Protein AF-A0A3B0ZRX0-F1 (afdb_monomer)

Secondary structure (DSSP, 8-state):
-HHHHHHHHHHHHHHHHHHHHHHHTT-HHHHHHHHHHHHHHHHHHHHHHHHHHHHHHHHHHHHHHT-HHHHHIIIIIHHHHHHHHHHHHHHHHHHHHHHHHHHHHHHHHHHHHHHHHHHHHHHHHHHHTT---HHHHHHHHHHHHHHHHHHHHHHHHHHHHHHHHHHTTTHHHHHHHHHHHHHHHHHHHHHHHHHHHHHHHT---S------------S--SS----PPPPTTS--SS-----HHHHHHHHHHTT-

Sequence (256 aa):
MEAANKIENDTLLENARALVAELESGNGDQAEKIIEQLGRMREQSLFQELGKMTRQLHESINSFVLDDRMQSLAESDIPDAKTRLNHVIEMTESSANRTLTAVESALPVSEDLKVRANTLHEKWDRFRNKEMDVNEFRTMSKEIDEFLTITTQSTESIHSGLSDIMMAQDFQDLTGQILRRVITLVQEVEDNLVGLVRLSGGIDDEPKAEVKPVEKARENQDMMQGVGPAVPGVEASGESVSGQDEVDDLLSSLGF

Mean predicted aligned error: 16.28 Å

pLDDT: mean 78.91, std 19.52, range [32.06, 97.5]

Structure (mmCIF, N/CA/C/O backbone):
data_AF-A0A3B0ZRX0-F1
#
_entry.id   AF-A0A3B0ZRX0-F1
#
loop_
_atom_site.group_PDB
_atom_site.id
_atom_site.type_symbol
_atom_site.label_atom_id
_atom_site.label_alt_id
_atom_site.label_comp_id
_atom_site.label_asym_id
_atom_site.label_entity_id
_atom_site.label_seq_id
_atom_site.pdbx_PDB_ins_code
_atom_site.Cartn_x
_atom_site.Cartn_y
_atom_site.Cartn_z
_atom_site.occupancy
_atom_site.B_iso_or_equiv
_atom_site.auth_seq_id
_atom_site.auth_comp_id
_atom_site.auth_asym_id
_atom_site.auth_atom_id
_atom_site.pdbx_PDB_model_num
ATOM 1 N N . MET A 1 1 ? 23.848 -5.365 -53.376 1.00 46.00 1 MET A N 1
ATOM 2 C CA . MET A 1 1 ? 24.719 -5.856 -52.285 1.00 46.00 1 MET A CA 1
ATOM 3 C C . MET A 1 1 ? 25.355 -7.201 -52.646 1.00 46.00 1 MET A C 1
ATOM 5 O O . MET A 1 1 ? 26.567 -7.306 -52.538 1.00 46.00 1 MET A O 1
ATOM 9 N N . GLU A 1 2 ? 24.602 -8.164 -53.201 1.00 41.69 2 GLU A N 1
ATOM 10 C CA . GLU A 1 2 ? 25.137 -9.450 -53.710 1.00 41.69 2 GLU A CA 1
ATOM 11 C C . GLU A 1 2 ? 26.269 -9.323 -54.742 1.00 41.69 2 GLU A C 1
ATOM 13 O O . GLU A 1 2 ? 27.254 -10.046 -54.658 1.00 41.69 2 GLU A O 1
ATOM 18 N N . ALA A 1 3 ? 26.176 -8.384 -55.691 1.00 42.91 3 ALA A N 1
ATOM 19 C CA . ALA A 1 3 ? 27.212 -8.213 -56.713 1.00 42.91 3 ALA A CA 1
ATOM 20 C C . ALA A 1 3 ? 28.567 -7.749 -56.138 1.00 42.91 3 ALA A C 1
ATOM 22 O O . ALA A 1 3 ? 29.605 -8.180 -56.621 1.00 42.91 3 ALA A O 1
ATOM 23 N N . ALA A 1 4 ? 28.566 -6.918 -55.089 1.00 53.78 4 ALA A N 1
ATOM 24 C CA . ALA A 1 4 ? 29.791 -6.435 -54.443 1.00 53.78 4 ALA A CA 1
ATOM 25 C C . ALA A 1 4 ? 30.450 -7.532 -53.592 1.00 53.78 4 ALA A C 1
ATOM 27 O O . ALA A 1 4 ? 31.654 -7.742 -53.682 1.00 53.78 4 ALA A O 1
ATOM 28 N N . ASN A 1 5 ? 29.634 -8.296 -52.859 1.00 58.59 5 ASN A N 1
ATOM 29 C CA . ASN A 1 5 ? 30.091 -9.407 -52.023 1.00 58.59 5 ASN A CA 1
ATOM 30 C C . ASN A 1 5 ? 30.652 -10.572 -52.867 1.00 58.59 5 ASN A C 1
ATOM 32 O O . ASN A 1 5 ? 31.547 -11.302 -52.451 1.00 58.59 5 ASN A O 1
ATOM 36 N N . LYS A 1 6 ? 30.143 -10.742 -54.094 1.00 60.00 6 LYS A N 1
ATOM 37 C CA . LYS A 1 6 ? 30.646 -11.728 -55.059 1.00 60.00 6 LYS A CA 1
ATOM 38 C C . LYS A 1 6 ? 32.009 -11.334 -55.643 1.00 60.00 6 LYS A C 1
ATOM 40 O O . LYS A 1 6 ? 32.896 -12.172 -55.712 1.00 60.00 6 LYS A O 1
ATOM 45 N N . ILE A 1 7 ? 32.191 -10.056 -55.983 1.00 61.94 7 ILE A N 1
ATOM 46 C CA . ILE A 1 7 ? 33.465 -9.518 -56.494 1.00 61.94 7 ILE A CA 1
ATOM 47 C C . ILE A 1 7 ? 34.575 -9.614 -55.435 1.00 61.94 7 ILE A C 1
ATOM 49 O O . ILE A 1 7 ? 35.708 -9.956 -55.767 1.00 61.94 7 ILE A O 1
ATOM 53 N N . GLU A 1 8 ? 34.246 -9.360 -54.166 1.00 70.50 8 GLU A N 1
ATOM 54 C CA . GLU A 1 8 ? 35.179 -9.444 -53.033 1.00 70.50 8 GLU A CA 1
ATOM 55 C C . GLU A 1 8 ? 35.628 -10.889 -52.747 1.00 70.50 8 GLU A C 1
ATOM 57 O O . GLU A 1 8 ? 36.810 -11.145 -52.525 1.00 70.50 8 GLU A O 1
ATOM 62 N N . ASN A 1 9 ? 34.713 -11.860 -52.856 1.00 75.19 9 ASN A N 1
ATOM 63 C CA . ASN A 1 9 ? 35.044 -13.283 -52.725 1.00 75.19 9 ASN A CA 1
ATOM 64 C C . ASN A 1 9 ? 35.898 -13.812 -53.890 1.00 75.19 9 ASN A C 1
ATOM 66 O O . ASN A 1 9 ? 36.807 -14.614 -53.665 1.00 75.19 9 ASN A O 1
ATOM 70 N N . ASP A 1 10 ? 35.653 -13.349 -55.119 1.00 79.75 10 ASP A N 1
ATOM 71 C CA . ASP A 1 10 ? 36.453 -13.737 -56.287 1.00 79.75 10 ASP A CA 1
ATOM 72 C C . ASP A 1 10 ? 37.894 -13.194 -56.191 1.00 79.75 10 ASP A C 1
ATOM 74 O O . ASP A 1 10 ? 38.848 -13.919 -56.483 1.00 79.75 10 ASP A O 1
ATOM 78 N N . THR A 1 11 ? 38.078 -11.967 -55.685 1.00 80.75 11 THR A N 1
ATOM 79 C CA . THR A 1 11 ? 39.418 -11.392 -55.436 1.00 80.75 11 THR A CA 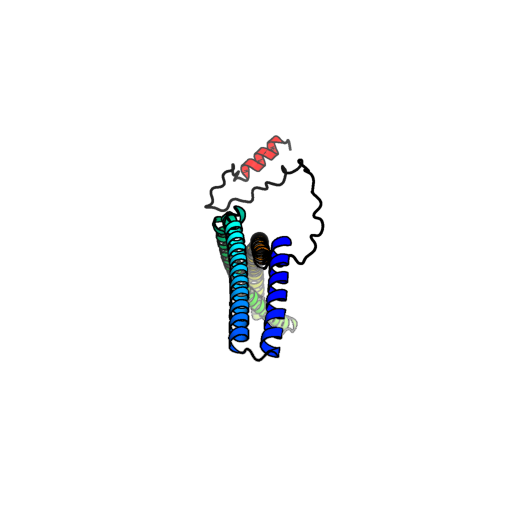1
ATOM 80 C C . THR A 1 11 ? 40.137 -12.058 -54.262 1.00 80.75 11 THR A C 1
ATOM 82 O O . THR A 1 11 ? 41.351 -12.260 -54.318 1.00 80.75 11 THR A O 1
ATOM 85 N N . LEU A 1 12 ? 39.413 -12.454 -53.210 1.00 81.94 12 LEU A N 1
ATOM 86 C CA . LEU A 1 12 ? 39.980 -13.219 -52.095 1.00 81.94 12 LEU A CA 1
ATOM 87 C C . LEU A 1 12 ? 40.513 -14.584 -52.566 1.00 81.94 12 LEU A C 1
ATOM 89 O O . LEU A 1 12 ? 41.604 -15.002 -52.174 1.00 81.94 12 LEU A O 1
ATOM 93 N N . LEU A 1 13 ? 39.759 -15.263 -53.437 1.00 83.81 13 LEU A N 1
ATOM 94 C CA . LEU A 1 13 ? 40.128 -16.555 -54.014 1.00 83.81 13 LEU A CA 1
ATOM 95 C C . LEU A 1 13 ? 41.355 -16.446 -54.930 1.00 83.81 13 LEU A C 1
ATOM 97 O O . LEU A 1 13 ? 42.221 -17.323 -54.910 1.00 83.81 13 LEU A O 1
ATOM 101 N N . GLU A 1 14 ? 41.436 -15.382 -55.726 1.00 86.38 14 GLU A N 1
ATOM 102 C CA . GLU A 1 14 ? 42.578 -15.108 -56.600 1.00 86.38 14 GLU A CA 1
ATOM 103 C C . GLU A 1 14 ? 43.859 -14.856 -55.788 1.00 86.38 14 GLU A C 1
ATOM 105 O O . GLU A 1 14 ? 44.877 -15.511 -56.024 1.00 86.38 14 GLU A O 1
ATOM 110 N N . ASN A 1 15 ? 43.782 -14.016 -54.752 1.00 84.12 15 ASN A N 1
ATOM 111 C CA . ASN A 1 15 ? 44.905 -13.739 -53.854 1.00 84.12 15 ASN A CA 1
ATOM 112 C C . ASN A 1 15 ? 45.336 -14.976 -53.045 1.00 84.12 15 ASN A C 1
ATOM 114 O O . ASN A 1 15 ? 46.530 -15.204 -52.856 1.00 84.12 15 ASN A O 1
ATOM 118 N N . ALA A 1 16 ? 44.395 -15.824 -52.616 1.00 86.00 16 ALA A N 1
ATOM 119 C CA . ALA A 1 16 ? 44.710 -17.082 -51.935 1.00 86.00 16 ALA A CA 1
ATOM 120 C C . ALA A 1 16 ? 45.444 -18.076 -52.853 1.00 86.00 16 ALA A C 1
ATOM 122 O O . ALA A 1 16 ? 46.390 -18.735 -52.422 1.00 86.00 16 ALA A O 1
ATOM 123 N N . ARG A 1 17 ? 45.050 -18.168 -54.131 1.00 88.88 17 ARG A N 1
ATOM 124 C CA . ARG A 1 17 ? 45.740 -19.007 -55.128 1.00 88.88 17 ARG A CA 1
ATOM 125 C C . ARG A 1 17 ? 47.140 -18.483 -55.447 1.00 88.88 17 ARG A C 1
ATOM 127 O O . ARG A 1 17 ? 48.068 -19.281 -55.543 1.00 88.88 17 ARG A O 1
ATOM 134 N N . ALA A 1 18 ? 47.298 -17.165 -55.567 1.00 86.12 18 ALA A N 1
ATOM 135 C CA . ALA A 1 18 ? 48.596 -16.529 -55.780 1.00 86.12 18 ALA A CA 1
ATOM 136 C C . ALA A 1 18 ? 49.547 -16.748 -54.590 1.00 86.12 18 ALA A C 1
ATOM 138 O O . ALA A 1 18 ? 50.712 -17.081 -54.792 1.00 86.12 18 ALA A O 1
ATOM 139 N N . LEU A 1 19 ? 49.044 -16.654 -53.353 1.00 88.94 19 LEU A N 1
ATOM 140 C CA . LEU A 1 19 ? 49.829 -16.925 -52.145 1.00 88.94 19 LEU A CA 1
ATOM 141 C C . LEU A 1 19 ? 50.390 -18.354 -52.129 1.00 88.94 19 LEU A C 1
ATOM 143 O O . LEU A 1 19 ? 51.566 -18.550 -51.829 1.00 88.94 19 LEU A O 1
ATOM 147 N N . VAL A 1 20 ? 49.561 -19.348 -52.467 1.00 88.75 20 VAL A N 1
ATOM 148 C CA . VAL A 1 20 ? 49.986 -20.756 -52.534 1.00 88.75 20 VAL A CA 1
ATOM 149 C C . VAL A 1 20 ? 51.080 -20.947 -53.588 1.00 88.75 20 VAL A C 1
ATOM 151 O O . VAL A 1 20 ? 52.100 -21.561 -53.290 1.00 88.75 20 VAL A O 1
ATOM 154 N N . ALA A 1 21 ? 50.921 -20.361 -54.778 1.00 88.88 21 ALA A N 1
ATOM 155 C CA . ALA A 1 21 ? 51.902 -20.478 -55.859 1.00 88.88 21 ALA A CA 1
ATOM 156 C C . ALA A 1 21 ? 53.269 -19.844 -55.518 1.00 88.88 21 ALA A C 1
ATOM 158 O O . ALA A 1 21 ? 54.316 -20.412 -55.842 1.00 88.88 21 ALA A O 1
ATOM 159 N N . GLU A 1 22 ? 53.283 -18.691 -54.840 1.00 88.19 22 GLU A N 1
ATOM 160 C CA . GLU A 1 22 ? 54.527 -18.025 -54.418 1.00 88.19 22 GLU A CA 1
ATOM 161 C C . GLU A 1 22 ? 55.235 -18.775 -53.277 1.00 88.19 22 GLU A C 1
ATOM 163 O O . GLU A 1 22 ? 56.466 -18.866 -53.265 1.00 88.19 22 GLU A O 1
ATOM 168 N N . LEU A 1 23 ? 54.474 -19.385 -52.358 1.00 84.50 23 LEU A N 1
ATOM 169 C CA . LEU A 1 23 ? 55.016 -20.253 -51.306 1.00 84.50 23 LEU A CA 1
ATOM 170 C C . LEU A 1 23 ? 55.609 -21.551 -51.877 1.00 84.50 23 LEU A C 1
ATOM 172 O O . LEU A 1 23 ? 56.695 -21.955 -51.462 1.00 84.50 23 LEU A O 1
ATOM 176 N N . GLU A 1 24 ? 54.944 -22.177 -52.852 1.00 88.75 24 GLU A N 1
ATOM 177 C CA . GLU A 1 24 ? 55.449 -23.367 -53.559 1.00 88.75 24 GLU A CA 1
ATOM 178 C C . GLU A 1 24 ? 56.723 -23.072 -54.368 1.00 88.75 24 GLU A C 1
ATOM 180 O O . GLU A 1 24 ? 57.588 -23.938 -54.507 1.00 88.75 24 GLU A O 1
ATOM 185 N N . SER A 1 25 ? 56.868 -21.838 -54.856 1.00 87.81 25 SER A N 1
ATOM 186 C CA . SER A 1 25 ? 58.033 -21.379 -55.626 1.00 87.81 25 SER A CA 1
ATOM 187 C C . SER A 1 25 ? 59.204 -20.897 -54.752 1.00 87.81 25 SER A C 1
ATOM 189 O O . SER A 1 25 ? 60.265 -20.569 -55.282 1.00 87.81 25 SER A O 1
ATOM 191 N N . GLY A 1 26 ? 59.041 -20.859 -53.421 1.00 84.94 26 GLY A N 1
ATOM 192 C CA . GLY A 1 26 ? 60.071 -20.424 -52.468 1.00 84.94 26 GLY A CA 1
ATOM 193 C C . GLY A 1 26 ? 60.259 -18.903 -52.358 1.00 84.94 26 GLY A C 1
ATOM 194 O O . GLY A 1 26 ? 61.222 -18.452 -51.737 1.00 84.94 26 GLY A O 1
ATOM 195 N N . ASN A 1 27 ? 59.350 -18.102 -52.924 1.00 87.06 27 ASN A N 1
ATOM 196 C CA . ASN A 1 27 ? 59.417 -16.638 -52.933 1.00 87.06 27 ASN A CA 1
ATOM 197 C C . ASN A 1 27 ? 58.774 -16.037 -51.669 1.00 87.06 27 ASN A C 1
ATOM 199 O O . ASN A 1 27 ? 57.691 -15.447 -51.717 1.00 87.06 27 ASN A O 1
ATOM 203 N N . GLY A 1 28 ? 59.461 -16.157 -50.529 1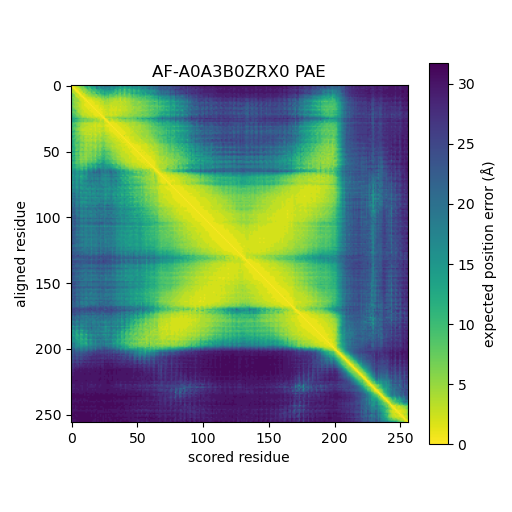.00 81.19 28 GLY A N 1
ATOM 204 C CA . GLY A 1 28 ? 58.979 -15.648 -49.234 1.00 81.19 28 GLY A CA 1
ATOM 205 C C . GLY A 1 28 ? 58.587 -14.163 -49.251 1.00 81.19 28 GLY A C 1
ATOM 206 O O . GLY A 1 28 ? 57.526 -13.806 -48.751 1.00 81.19 28 GLY A O 1
ATOM 207 N N . ASP A 1 29 ? 59.371 -13.317 -49.926 1.00 84.50 29 ASP A N 1
ATOM 208 C CA . ASP A 1 29 ? 59.123 -11.868 -49.994 1.00 84.50 29 ASP A CA 1
ATOM 209 C C . ASP A 1 29 ? 57.823 -11.497 -50.734 1.00 84.50 29 ASP A C 1
ATOM 211 O O . ASP A 1 29 ? 57.205 -10.473 -50.436 1.00 84.50 29 ASP A O 1
ATOM 215 N N . GLN A 1 30 ? 57.407 -12.289 -51.731 1.00 83.06 30 GLN A N 1
ATOM 216 C CA . GLN A 1 30 ? 56.141 -12.063 -52.441 1.00 83.06 30 GLN A CA 1
ATOM 217 C C . GLN A 1 30 ? 54.958 -12.650 -51.677 1.00 83.06 30 GLN A C 1
ATOM 219 O O . GLN A 1 30 ? 53.906 -12.016 -51.605 1.00 83.06 30 GLN A O 1
ATOM 224 N N . ALA A 1 31 ? 55.142 -13.808 -51.040 1.00 84.81 31 ALA A N 1
ATOM 225 C CA . ALA A 1 31 ? 54.138 -14.380 -50.152 1.00 84.81 31 ALA A CA 1
ATOM 226 C C . ALA A 1 31 ? 53.792 -13.421 -48.995 1.00 84.81 31 ALA A C 1
ATOM 228 O O . ALA A 1 31 ? 52.616 -13.206 -48.706 1.00 84.81 31 ALA A O 1
ATOM 229 N N . GLU A 1 32 ? 54.792 -12.770 -48.392 1.00 86.94 32 GLU A N 1
ATOM 230 C CA . GLU A 1 32 ? 54.599 -11.783 -47.321 1.00 86.94 32 GLU A CA 1
ATOM 231 C C . GLU A 1 32 ? 53.774 -10.570 -47.788 1.00 86.94 32 GLU A C 1
ATOM 233 O O . GLU A 1 32 ? 52.852 -10.135 -47.097 1.00 86.94 32 GLU A O 1
ATOM 238 N N . LYS A 1 33 ? 54.011 -10.081 -49.014 1.00 87.12 33 LYS A N 1
ATOM 239 C CA . LYS A 1 33 ? 53.215 -8.992 -49.613 1.00 87.12 33 LYS A CA 1
ATOM 240 C C . LYS A 1 33 ? 51.757 -9.381 -49.841 1.00 87.12 33 LYS A C 1
ATOM 242 O O . LYS A 1 33 ? 50.870 -8.558 -49.619 1.00 87.12 33 LYS A O 1
ATOM 247 N N . ILE A 1 34 ? 51.496 -10.613 -50.279 1.00 87.06 34 ILE A N 1
ATOM 248 C CA . ILE A 1 34 ? 50.126 -11.104 -50.492 1.00 87.06 34 ILE A CA 1
ATOM 249 C C . ILE A 1 34 ? 49.406 -11.280 -49.145 1.00 87.06 34 ILE A C 1
ATOM 251 O O . ILE A 1 34 ? 48.233 -10.926 -49.026 1.00 87.06 34 ILE A O 1
ATOM 255 N N . ILE A 1 35 ? 50.104 -11.749 -48.102 1.00 85.94 35 ILE A N 1
ATOM 256 C CA . ILE A 1 35 ? 49.565 -11.820 -46.732 1.00 85.94 35 ILE A CA 1
ATOM 257 C C . ILE A 1 35 ? 49.206 -10.422 -46.217 1.00 85.94 35 ILE A C 1
ATOM 259 O O . ILE A 1 35 ? 48.119 -10.237 -45.669 1.00 85.94 35 ILE A O 1
ATOM 263 N N . GLU A 1 36 ? 50.071 -9.429 -46.426 1.00 86.88 36 GLU A N 1
ATOM 264 C CA . GLU A 1 36 ? 49.799 -8.046 -46.029 1.00 86.88 36 GLU A CA 1
ATOM 265 C C . GLU A 1 36 ? 48.581 -7.468 -46.775 1.00 86.88 36 GLU A C 1
ATOM 267 O O . GLU A 1 36 ? 47.739 -6.799 -46.173 1.00 86.88 36 GLU A O 1
ATOM 272 N N . GLN A 1 37 ? 48.428 -7.771 -48.068 1.00 85.38 37 GLN A N 1
ATOM 273 C CA . GLN A 1 37 ? 47.252 -7.380 -48.853 1.00 85.38 37 GLN A CA 1
ATOM 274 C C . GLN A 1 37 ? 45.961 -8.034 -48.342 1.00 85.38 37 GLN A C 1
ATOM 276 O O . GLN A 1 37 ? 44.964 -7.337 -48.153 1.00 85.38 37 GLN A O 1
ATOM 281 N N . LEU A 1 38 ? 45.981 -9.339 -48.054 1.00 84.88 38 LEU A N 1
ATOM 282 C CA . LEU A 1 38 ? 44.847 -10.055 -47.459 1.00 84.88 38 LEU A CA 1
ATOM 283 C C . LEU A 1 38 ? 44.497 -9.511 -46.064 1.00 84.88 38 LEU A C 1
ATOM 285 O O . LEU A 1 38 ? 43.318 -9.358 -45.740 1.00 84.88 38 LEU A O 1
ATOM 289 N N . GLY A 1 39 ? 45.509 -9.173 -45.260 1.00 85.50 39 GLY A N 1
ATOM 290 C CA . GLY A 1 39 ? 45.345 -8.525 -43.959 1.00 85.50 39 GLY A CA 1
ATOM 291 C C . GLY A 1 39 ? 44.628 -7.180 -44.075 1.00 85.50 39 GLY A C 1
ATOM 292 O O . GLY A 1 39 ? 43.613 -6.968 -43.415 1.00 85.50 39 GLY A O 1
ATOM 293 N N . ARG A 1 40 ? 45.078 -6.316 -44.993 1.00 86.19 40 ARG A N 1
ATOM 294 C CA . ARG A 1 40 ? 44.452 -5.009 -45.260 1.00 86.19 40 ARG A CA 1
ATOM 295 C C . ARG A 1 40 ? 43.015 -5.133 -45.770 1.00 86.19 40 ARG A C 1
ATOM 297 O O . ARG A 1 40 ? 42.156 -4.375 -45.327 1.00 86.19 40 ARG A O 1
ATOM 304 N N . MET A 1 41 ? 42.731 -6.088 -46.662 1.00 83.00 41 MET A N 1
ATOM 305 C CA . MET A 1 41 ? 41.364 -6.352 -47.139 1.00 83.00 41 MET A CA 1
ATOM 306 C C . MET A 1 41 ? 40.444 -6.771 -45.985 1.00 83.00 41 MET A C 1
ATOM 308 O O . MET A 1 41 ? 39.344 -6.240 -45.838 1.00 83.00 41 MET A O 1
ATOM 312 N N . ARG A 1 42 ? 40.915 -7.675 -45.117 1.00 81.50 42 ARG A N 1
ATOM 313 C CA . ARG A 1 42 ? 40.160 -8.127 -43.943 1.00 81.50 42 ARG A CA 1
ATOM 314 C C . ARG A 1 42 ? 39.919 -7.000 -42.941 1.00 81.50 42 ARG A C 1
ATOM 316 O O . ARG A 1 42 ? 38.804 -6.866 -42.445 1.00 81.50 42 ARG A O 1
ATOM 323 N N . GLU A 1 43 ? 40.933 -6.192 -42.643 1.00 86.31 43 GLU A N 1
ATOM 324 C CA . GLU A 1 43 ? 40.788 -5.019 -41.776 1.00 86.31 43 GLU A CA 1
ATOM 325 C C . GLU A 1 43 ? 39.770 -4.033 -42.352 1.00 86.31 43 GLU A C 1
ATOM 327 O O . GLU A 1 43 ? 38.874 -3.590 -41.637 1.00 86.31 43 GLU A O 1
ATOM 332 N N . GLN A 1 44 ? 39.838 -3.744 -43.653 1.00 85.50 44 GLN A N 1
ATOM 333 C CA . GLN A 1 44 ? 38.893 -2.852 -44.320 1.00 85.50 44 GLN A CA 1
ATOM 334 C C . GLN A 1 44 ? 37.454 -3.386 -44.262 1.00 85.50 44 GLN A C 1
ATOM 336 O O . GLN A 1 44 ? 36.540 -2.610 -43.976 1.00 85.50 44 GLN A O 1
ATOM 341 N N . SER A 1 45 ? 37.247 -4.690 -44.470 1.00 81.38 45 SER A N 1
ATOM 342 C CA . SER A 1 45 ? 35.937 -5.335 -44.306 1.00 81.38 45 SER A CA 1
ATOM 343 C C . SER A 1 45 ? 35.427 -5.213 -42.867 1.00 81.38 45 SER A C 1
ATOM 345 O O . SER A 1 45 ? 34.292 -4.791 -42.657 1.00 81.38 45 SER A O 1
ATOM 347 N N . LEU A 1 46 ? 36.265 -5.507 -41.865 1.00 81.62 46 LEU A N 1
ATOM 348 C CA . LEU A 1 46 ? 35.896 -5.395 -40.448 1.00 81.62 46 LEU A CA 1
ATOM 349 C C . LEU A 1 46 ? 35.542 -3.955 -40.057 1.00 81.62 46 LEU A C 1
ATOM 351 O O . LEU A 1 46 ? 34.548 -3.734 -39.370 1.00 81.62 46 LEU A O 1
ATOM 355 N N . PHE A 1 47 ? 36.310 -2.965 -40.519 1.00 86.31 47 PHE A N 1
ATOM 356 C CA . PHE A 1 47 ? 36.007 -1.551 -40.287 1.00 86.31 47 PHE A CA 1
ATOM 357 C C . PHE A 1 47 ? 34.701 -1.117 -40.962 1.00 86.31 47 PHE A C 1
ATOM 359 O O . PHE A 1 47 ? 33.939 -0.348 -40.375 1.00 86.31 47 PHE A O 1
ATOM 366 N N . GLN A 1 48 ? 34.408 -1.610 -42.169 1.00 85.69 48 GLN A N 1
ATOM 367 C CA . GLN A 1 48 ? 33.133 -1.339 -42.838 1.00 85.69 48 GLN A CA 1
ATOM 368 C C . GLN A 1 48 ? 31.953 -1.970 -42.098 1.00 85.69 48 GLN A C 1
ATOM 370 O O . GLN A 1 48 ? 30.909 -1.337 -41.965 1.00 85.69 48 GLN A O 1
ATOM 375 N N . GLU A 1 49 ? 32.106 -3.199 -41.617 1.00 80.94 49 GLU A N 1
ATOM 376 C CA . GLU A 1 49 ? 31.071 -3.924 -40.880 1.00 80.94 49 GLU A CA 1
ATOM 377 C C . GLU A 1 49 ? 30.810 -3.290 -39.509 1.00 80.94 49 GLU A C 1
ATOM 379 O O . GLU A 1 49 ? 29.660 -3.029 -39.157 1.00 80.94 49 GLU A O 1
ATOM 384 N N . LEU A 1 50 ? 31.870 -2.898 -38.796 1.00 85.06 50 LEU A N 1
ATOM 385 C CA . LEU A 1 50 ? 31.777 -2.117 -37.563 1.00 85.06 50 LEU A CA 1
ATOM 386 C C . LEU A 1 50 ? 31.107 -0.757 -37.808 1.00 85.06 50 LEU A C 1
ATOM 388 O O . LEU A 1 50 ? 30.257 -0.327 -37.027 1.00 85.06 50 LEU A O 1
ATOM 392 N N . GLY A 1 51 ? 31.454 -0.087 -38.911 1.00 87.00 51 GLY A N 1
ATOM 393 C CA . GLY A 1 51 ? 30.830 1.167 -39.329 1.00 87.00 51 GLY A CA 1
ATOM 394 C C . GLY A 1 51 ? 29.337 1.015 -39.630 1.00 87.00 51 GLY A C 1
ATOM 395 O O . GLY A 1 51 ? 28.544 1.859 -39.214 1.00 87.00 51 GLY A O 1
ATOM 396 N N . LYS A 1 52 ? 28.937 -0.078 -40.293 1.00 84.75 52 LYS A N 1
ATOM 397 C CA . LYS A 1 52 ? 27.526 -0.419 -40.532 1.00 84.75 52 LYS A CA 1
ATOM 398 C C . LYS A 1 52 ? 26.782 -0.668 -39.222 1.00 84.75 52 LYS A C 1
ATOM 400 O O . LYS A 1 52 ? 25.758 -0.027 -39.021 1.00 84.75 52 LYS A O 1
ATOM 405 N N . MET A 1 53 ? 27.310 -1.497 -38.318 1.00 80.06 53 MET A N 1
ATOM 406 C CA . MET A 1 53 ? 26.673 -1.761 -37.017 1.00 80.06 53 MET A CA 1
ATOM 407 C C . MET A 1 53 ? 26.537 -0.490 -36.178 1.00 80.06 53 MET A C 1
ATOM 409 O O . MET A 1 53 ? 25.479 -0.221 -35.619 1.00 80.06 53 MET A O 1
ATOM 413 N N . THR A 1 54 ? 27.585 0.337 -36.130 1.00 85.06 54 THR A N 1
ATOM 414 C CA . THR A 1 54 ? 27.568 1.603 -35.379 1.00 85.06 54 THR A CA 1
ATOM 415 C C . THR A 1 54 ? 26.523 2.557 -35.951 1.00 85.06 54 THR A C 1
ATOM 417 O O . THR A 1 54 ? 25.816 3.231 -35.204 1.00 85.06 54 THR A O 1
ATOM 420 N N . ARG A 1 55 ? 26.386 2.596 -37.280 1.00 84.56 55 ARG A N 1
ATOM 421 C CA . ARG A 1 55 ? 25.370 3.403 -37.951 1.00 84.56 55 ARG A CA 1
ATOM 422 C C . ARG A 1 55 ? 23.960 2.860 -37.731 1.00 84.56 55 ARG A C 1
ATOM 424 O O . ARG A 1 55 ? 23.078 3.656 -37.449 1.00 84.56 55 ARG A O 1
ATOM 431 N N . GLN A 1 56 ? 23.758 1.546 -37.794 1.00 81.44 56 GLN A N 1
ATOM 432 C CA . GLN A 1 56 ? 22.473 0.905 -37.496 1.00 81.44 56 GLN A CA 1
ATOM 433 C C . GLN A 1 56 ? 22.041 1.151 -36.046 1.00 81.44 56 GLN A C 1
ATOM 435 O O . GLN A 1 56 ? 20.895 1.521 -35.807 1.00 81.44 56 GLN A O 1
ATOM 440 N N . LEU A 1 57 ? 22.963 1.034 -35.086 1.00 79.56 57 LEU A N 1
ATOM 441 C CA . LEU A 1 57 ? 22.737 1.402 -33.687 1.00 79.56 57 LEU A CA 1
ATOM 442 C C . LEU A 1 57 ? 22.362 2.885 -33.565 1.00 79.56 57 LEU A C 1
ATOM 444 O O . LEU A 1 57 ? 21.385 3.222 -32.906 1.00 79.56 57 LEU A O 1
ATOM 448 N N . HIS A 1 58 ? 23.115 3.774 -34.215 1.00 82.88 58 HIS A N 1
ATOM 449 C CA . HIS A 1 58 ? 22.853 5.211 -34.170 1.00 82.88 58 HIS A CA 1
ATOM 450 C C . HIS A 1 58 ? 21.499 5.584 -34.790 1.00 82.88 58 HIS A C 1
ATOM 452 O O . HIS A 1 58 ? 20.763 6.382 -34.218 1.00 82.88 58 HIS A O 1
ATOM 458 N N . GLU A 1 59 ? 21.149 4.991 -35.933 1.00 83.06 59 GLU A N 1
ATOM 459 C CA . GLU A 1 59 ? 19.852 5.174 -36.588 1.00 83.06 59 GLU A CA 1
ATOM 460 C C . GLU A 1 59 ? 18.713 4.628 -35.712 1.00 83.06 59 GLU A C 1
ATOM 462 O O . GLU A 1 59 ? 17.713 5.323 -35.547 1.00 83.06 59 GLU A O 1
ATOM 467 N N . SER A 1 60 ? 18.901 3.473 -35.061 1.00 80.44 60 SER A N 1
ATOM 468 C CA . SER A 1 60 ? 17.922 2.882 -34.131 1.00 80.44 60 SER A CA 1
ATOM 469 C C . SER A 1 60 ? 17.707 3.742 -32.879 1.00 80.44 60 SER A C 1
ATOM 471 O O . SER A 1 60 ? 16.569 3.979 -32.473 1.00 80.44 60 SER A O 1
ATOM 473 N N . ILE A 1 61 ? 18.786 4.266 -32.285 1.00 81.44 61 ILE A N 1
ATOM 474 C CA . ILE A 1 61 ? 18.709 5.197 -31.148 1.00 81.44 61 ILE A CA 1
ATOM 475 C C . ILE A 1 61 ? 18.012 6.491 -31.569 1.00 81.44 61 ILE A C 1
ATOM 477 O O . ILE A 1 61 ? 17.128 6.961 -30.861 1.00 81.44 61 ILE A O 1
ATOM 481 N N . ASN A 1 62 ? 18.372 7.066 -32.718 1.00 80.12 62 ASN A N 1
ATOM 482 C CA . ASN A 1 62 ? 17.736 8.294 -33.188 1.00 80.12 62 ASN A CA 1
ATOM 483 C C . ASN A 1 62 ? 16.248 8.083 -33.480 1.00 80.12 62 ASN A C 1
ATOM 485 O O . ASN A 1 62 ? 15.451 8.939 -33.114 1.00 80.12 62 ASN A O 1
ATOM 489 N N . SER A 1 63 ? 15.854 6.957 -34.086 1.00 77.38 63 SER A N 1
ATOM 490 C CA . SER A 1 63 ? 14.432 6.658 -34.292 1.00 77.38 63 SER A CA 1
ATOM 491 C C . SER A 1 63 ? 13.674 6.498 -32.977 1.00 77.38 63 SER A C 1
ATOM 493 O O . SER A 1 63 ? 12.531 6.922 -32.893 1.00 77.38 63 SER A O 1
ATOM 495 N N . PHE A 1 64 ? 14.318 5.945 -31.946 1.00 77.19 64 PHE A N 1
ATOM 496 C CA . PHE A 1 64 ? 13.729 5.793 -30.616 1.00 77.19 64 PHE A CA 1
ATOM 497 C C . PHE A 1 64 ? 13.576 7.131 -29.883 1.00 77.19 64 PHE A C 1
ATOM 499 O O . PHE A 1 64 ? 12.555 7.379 -29.257 1.00 77.19 64 PHE A O 1
ATOM 506 N N . VAL A 1 65 ? 14.569 8.020 -29.981 1.00 70.56 65 VAL A N 1
ATOM 507 C CA . VAL A 1 65 ? 14.509 9.368 -29.384 1.00 70.56 65 VAL A CA 1
ATOM 508 C C . VAL A 1 65 ? 13.482 10.264 -30.089 1.00 70.56 65 VAL A C 1
ATOM 510 O O . VAL A 1 65 ? 12.936 11.165 -29.464 1.00 70.56 65 VAL A O 1
ATOM 513 N N . LEU A 1 66 ? 13.219 10.023 -31.376 1.00 74.38 66 LEU A N 1
ATOM 514 C CA . LEU A 1 66 ? 12.222 10.747 -32.172 1.00 74.38 66 LEU A CA 1
ATOM 515 C C . LEU A 1 66 ? 10.807 10.160 -32.066 1.00 74.38 66 LEU A C 1
ATOM 517 O O . LEU A 1 66 ? 9.901 10.658 -32.731 1.00 74.38 66 LEU A O 1
ATOM 521 N N . ASP A 1 67 ? 10.612 9.098 -31.284 1.00 79.88 67 ASP A N 1
ATOM 522 C CA . ASP A 1 67 ? 9.285 8.549 -31.044 1.00 79.88 67 ASP A CA 1
ATOM 523 C C . ASP A 1 67 ? 8.529 9.456 -30.061 1.00 79.88 67 ASP A C 1
ATOM 525 O O . ASP A 1 67 ? 8.863 9.530 -28.873 1.00 79.88 67 ASP A O 1
ATOM 529 N N . ASP A 1 68 ? 7.492 10.136 -30.558 1.00 81.75 68 ASP A N 1
ATOM 530 C CA . ASP A 1 68 ? 6.608 11.003 -29.769 1.00 81.75 68 ASP A CA 1
ATOM 531 C C . ASP A 1 68 ? 6.069 10.285 -28.513 1.00 81.75 68 ASP A C 1
ATOM 533 O O . ASP A 1 68 ? 5.849 10.919 -27.475 1.00 81.75 68 ASP A O 1
ATOM 537 N N . ARG A 1 69 ? 5.896 8.952 -28.558 1.00 84.62 69 ARG A N 1
ATOM 538 C CA . ARG A 1 69 ? 5.464 8.161 -27.399 1.00 84.62 69 ARG A CA 1
ATOM 539 C C . ARG A 1 69 ? 6.562 8.020 -26.348 1.00 84.62 69 ARG A C 1
ATOM 541 O O . ARG A 1 69 ? 6.267 8.079 -25.156 1.00 84.62 69 ARG A O 1
ATOM 548 N N . MET A 1 70 ? 7.825 7.870 -26.753 1.00 82.69 70 MET A N 1
ATOM 549 C CA . MET A 1 70 ? 8.956 7.843 -25.814 1.00 82.69 70 MET A CA 1
ATOM 550 C C . MET A 1 70 ? 9.129 9.189 -25.127 1.00 82.69 70 MET A C 1
ATOM 552 O O . MET A 1 70 ? 9.363 9.242 -23.916 1.00 82.69 70 MET A O 1
ATOM 556 N N . GLN A 1 71 ? 8.954 10.274 -25.881 1.00 85.00 71 GLN A N 1
ATOM 557 C CA . GLN A 1 71 ? 8.979 11.613 -25.318 1.00 85.00 71 GLN A CA 1
ATOM 558 C C . GLN A 1 71 ? 7.841 11.806 -24.305 1.00 85.00 71 GLN A C 1
ATOM 560 O O . GLN A 1 71 ? 8.102 12.250 -23.187 1.00 85.00 71 GLN A O 1
ATOM 565 N N . SER A 1 72 ? 6.609 11.382 -24.624 1.00 87.00 72 SER A N 1
ATOM 566 C CA . SER A 1 72 ? 5.484 11.479 -23.680 1.00 87.00 72 SER A CA 1
ATOM 567 C C . SER A 1 72 ? 5.710 10.656 -22.407 1.00 87.00 72 SER A C 1
ATOM 569 O O . SER A 1 72 ? 5.409 11.119 -21.304 1.00 87.00 72 SER A O 1
ATOM 571 N N . LEU A 1 73 ? 6.262 9.445 -22.548 1.00 87.50 73 LEU A N 1
ATOM 572 C CA . LEU A 1 73 ? 6.580 8.570 -21.421 1.00 87.50 73 LEU A CA 1
ATOM 573 C C . LEU A 1 73 ? 7.610 9.215 -20.488 1.00 87.50 73 LEU A C 1
ATOM 575 O O . LEU A 1 73 ? 7.423 9.219 -19.271 1.00 87.50 73 LEU A O 1
ATOM 579 N N . ALA A 1 74 ? 8.678 9.783 -21.050 1.00 86.44 74 ALA A N 1
ATOM 580 C CA . ALA A 1 74 ? 9.755 10.401 -20.284 1.00 86.44 74 ALA A CA 1
ATOM 581 C C . ALA A 1 74 ? 9.352 11.741 -19.644 1.00 86.44 74 ALA A C 1
ATOM 583 O O . ALA A 1 74 ? 9.704 11.997 -18.491 1.00 86.44 74 ALA A O 1
ATOM 584 N N . GLU A 1 75 ? 8.629 12.594 -20.373 1.00 89.00 75 GLU A N 1
ATOM 585 C CA . GLU A 1 75 ? 8.289 13.950 -19.927 1.00 89.00 75 GLU A CA 1
ATOM 586 C C . GLU A 1 75 ? 7.067 13.996 -19.005 1.00 89.00 75 GLU A C 1
ATOM 588 O O . GLU A 1 75 ? 7.009 14.854 -18.122 1.00 89.00 75 GLU A O 1
ATOM 593 N N . SER A 1 76 ? 6.099 13.092 -19.184 1.00 89.00 76 SER A N 1
ATOM 594 C CA . SER A 1 76 ? 4.810 13.162 -18.488 1.00 89.00 76 SER A CA 1
ATOM 595 C C . SER A 1 76 ? 4.465 11.885 -17.731 1.00 89.00 76 SER A C 1
ATOM 597 O O . SER A 1 76 ? 4.307 11.937 -16.509 1.00 89.00 76 SER A O 1
ATOM 599 N N . ASP A 1 77 ? 4.400 10.735 -18.409 1.00 89.75 77 ASP A N 1
ATOM 600 C CA . ASP A 1 77 ? 3.780 9.544 -17.815 1.00 89.75 77 ASP A CA 1
ATOM 601 C C . ASP A 1 77 ? 4.615 8.948 -16.665 1.00 89.75 77 ASP A C 1
ATOM 603 O O . ASP A 1 77 ? 4.061 8.558 -15.635 1.00 89.75 77 ASP A O 1
ATOM 607 N N . ILE A 1 78 ? 5.949 8.900 -16.788 1.00 91.00 78 ILE A N 1
ATOM 608 C CA . ILE A 1 78 ? 6.842 8.416 -15.719 1.00 91.00 78 ILE A CA 1
ATOM 609 C C . ILE A 1 78 ? 6.827 9.364 -14.500 1.00 91.00 78 ILE A C 1
ATOM 611 O O . ILE A 1 78 ? 6.653 8.876 -13.375 1.00 91.00 78 ILE A O 1
ATOM 615 N N . PRO A 1 79 ? 6.979 10.698 -14.656 1.00 92.69 79 PRO A N 1
ATOM 616 C CA . PRO A 1 79 ? 6.799 11.643 -13.549 1.00 92.69 79 PRO A CA 1
ATOM 617 C C . PRO A 1 79 ? 5.426 11.553 -12.862 1.00 92.69 79 PRO A C 1
ATOM 619 O O . PRO A 1 79 ? 5.346 11.590 -11.628 1.00 92.69 79 PRO A O 1
ATOM 622 N N . ASP A 1 80 ? 4.352 11.394 -13.636 1.00 92.12 80 ASP A N 1
ATOM 623 C CA . ASP A 1 80 ? 2.986 11.213 -13.137 1.00 92.12 80 ASP A CA 1
ATOM 624 C C . ASP A 1 80 ? 2.851 9.898 -12.351 1.00 92.12 80 ASP A C 1
ATOM 626 O O . ASP A 1 80 ? 2.411 9.894 -11.200 1.00 92.12 80 ASP A O 1
ATOM 630 N N . ALA A 1 81 ? 3.341 8.781 -12.896 1.00 93.00 81 ALA A N 1
ATOM 631 C CA . ALA A 1 81 ? 3.366 7.495 -12.203 1.00 93.00 81 ALA A CA 1
ATOM 632 C C . ALA A 1 81 ? 4.146 7.550 -10.885 1.00 93.00 81 ALA A C 1
ATOM 634 O O . ALA A 1 81 ? 3.684 7.007 -9.881 1.00 93.00 81 ALA A O 1
ATOM 635 N N . LYS A 1 82 ? 5.283 8.254 -10.843 1.00 92.44 82 LYS A N 1
ATOM 636 C CA . LYS A 1 82 ? 6.033 8.482 -9.599 1.00 92.44 82 LYS A CA 1
ATOM 637 C C . LYS A 1 82 ? 5.189 9.233 -8.567 1.00 92.44 82 LYS A C 1
ATOM 639 O O . LYS A 1 82 ? 5.164 8.845 -7.400 1.00 92.44 82 LYS A O 1
ATOM 644 N N . THR A 1 83 ? 4.500 10.293 -8.984 1.00 94.38 83 THR A N 1
ATOM 645 C CA . THR A 1 83 ? 3.618 11.076 -8.103 1.00 94.38 83 THR A CA 1
ATOM 646 C C . THR A 1 83 ? 2.492 10.207 -7.552 1.00 94.38 83 THR A C 1
ATOM 648 O O . THR A 1 83 ? 2.259 10.181 -6.345 1.00 94.38 83 THR A O 1
ATOM 651 N N . ARG A 1 84 ? 1.857 9.411 -8.416 1.00 92.38 84 ARG A N 1
ATOM 652 C CA . ARG A 1 84 ? 0.810 8.471 -8.016 1.00 92.38 84 ARG A CA 1
ATOM 653 C C . ARG A 1 84 ? 1.311 7.383 -7.064 1.00 92.38 84 ARG A C 1
ATOM 655 O O . ARG A 1 84 ? 0.622 7.073 -6.100 1.00 92.38 84 ARG A O 1
ATOM 662 N N . LEU A 1 85 ? 2.502 6.825 -7.286 1.00 94.88 85 LEU A N 1
ATOM 663 C CA . LEU A 1 85 ? 3.107 5.854 -6.366 1.00 94.88 85 LEU A CA 1
ATOM 664 C C . LEU A 1 85 ? 3.387 6.463 -4.989 1.00 94.88 85 LEU A C 1
ATOM 666 O O . LEU A 1 85 ? 3.110 5.822 -3.980 1.00 94.88 85 LEU A O 1
ATOM 670 N N . ASN A 1 86 ? 3.886 7.699 -4.931 1.00 93.75 86 ASN A N 1
ATOM 671 C CA . ASN A 1 86 ? 4.061 8.397 -3.655 1.00 93.75 86 ASN A CA 1
ATOM 672 C C . ASN A 1 86 ? 2.724 8.596 -2.935 1.00 93.75 86 ASN A C 1
ATOM 674 O O . ASN A 1 86 ? 2.642 8.371 -1.732 1.00 93.75 86 ASN A O 1
ATOM 678 N N . HIS A 1 87 ? 1.665 8.936 -3.673 1.00 93.06 87 HIS A N 1
ATOM 679 C CA . HIS A 1 87 ? 0.328 9.038 -3.099 1.00 93.06 87 HIS A CA 1
ATOM 680 C C . HIS A 1 87 ? -0.177 7.690 -2.557 1.00 93.06 87 HIS A C 1
ATOM 682 O O . HIS A 1 87 ? -0.749 7.637 -1.474 1.00 93.06 87 HIS A O 1
ATOM 688 N N . VAL A 1 88 ? 0.092 6.576 -3.251 1.00 94.62 88 VAL A N 1
ATOM 689 C CA . VAL A 1 88 ? -0.211 5.224 -2.742 1.00 94.62 88 VAL A CA 1
ATOM 690 C C . VAL A 1 88 ? 0.514 4.943 -1.427 1.00 94.62 88 VAL A C 1
ATOM 692 O O . VAL A 1 88 ? -0.093 4.382 -0.514 1.00 94.62 88 VAL A O 1
ATOM 695 N N . ILE A 1 89 ? 1.786 5.332 -1.314 1.00 93.12 89 ILE A N 1
ATOM 696 C CA . ILE A 1 89 ? 2.571 5.166 -0.083 1.00 93.12 89 ILE A CA 1
ATOM 697 C C . ILE A 1 89 ? 1.930 5.955 1.062 1.00 93.12 89 ILE A C 1
ATOM 699 O O . ILE A 1 89 ? 1.653 5.376 2.109 1.00 93.12 89 ILE A O 1
ATOM 703 N N . GLU A 1 90 ? 1.624 7.234 0.841 1.00 93.50 90 GLU A N 1
ATOM 704 C CA . GLU A 1 90 ? 0.994 8.103 1.842 1.00 93.50 90 GLU A CA 1
ATOM 705 C C . GLU A 1 90 ? -0.378 7.573 2.286 1.00 93.50 90 GLU A C 1
ATOM 707 O O . GLU A 1 90 ? -0.663 7.477 3.481 1.00 93.50 90 GLU A O 1
ATOM 712 N N . MET A 1 91 ? -1.212 7.149 1.332 1.00 92.19 91 MET A N 1
ATOM 713 C CA . MET A 1 91 ? -2.515 6.542 1.613 1.00 92.19 91 MET A CA 1
ATOM 714 C C . MET A 1 91 ? -2.379 5.257 2.433 1.00 92.19 91 MET A C 1
ATOM 716 O O . MET A 1 91 ? -3.156 5.033 3.362 1.00 92.19 91 MET A O 1
ATOM 720 N N . THR A 1 92 ? -1.383 4.426 2.119 1.00 92.62 92 THR A N 1
ATOM 721 C CA . THR A 1 92 ? -1.124 3.173 2.840 1.00 92.62 92 THR A CA 1
ATOM 722 C C . THR A 1 92 ? -0.649 3.445 4.265 1.00 92.62 92 THR A C 1
ATOM 724 O O . THR A 1 92 ? -1.135 2.818 5.205 1.00 92.62 92 THR A O 1
ATOM 727 N N . GLU A 1 93 ? 0.259 4.403 4.446 1.00 93.81 93 GLU A N 1
ATOM 728 C CA . GLU A 1 93 ? 0.772 4.797 5.758 1.00 93.81 93 GLU A CA 1
ATOM 729 C C . GLU A 1 93 ? -0.332 5.395 6.639 1.00 93.81 93 GLU A C 1
ATOM 731 O O . GLU A 1 93 ? -0.519 4.971 7.781 1.00 93.81 93 GLU A O 1
ATOM 736 N N . SER A 1 94 ? -1.121 6.323 6.094 1.00 92.19 94 SER A N 1
ATOM 737 C CA . SER A 1 94 ? -2.261 6.930 6.790 1.00 92.19 94 SER A CA 1
ATOM 738 C C . SER A 1 94 ? -3.278 5.878 7.239 1.00 92.19 94 SER A C 1
ATOM 740 O O . SER A 1 94 ? -3.711 5.859 8.393 1.00 92.19 94 SER A O 1
ATOM 742 N N . SER A 1 95 ? -3.609 4.939 6.355 1.00 93.81 95 SER A N 1
ATOM 743 C CA . SER A 1 95 ? -4.573 3.871 6.626 1.00 93.81 95 SER A CA 1
ATOM 744 C C . SER A 1 95 ? -4.074 2.872 7.672 1.00 93.81 95 SER A C 1
ATOM 746 O O . SER A 1 95 ? -4.828 2.468 8.565 1.00 93.81 95 SER A O 1
ATOM 748 N N . ALA A 1 96 ? -2.787 2.517 7.615 1.00 94.19 96 ALA A N 1
ATOM 749 C CA . ALA A 1 96 ? -2.145 1.682 8.623 1.00 94.19 96 ALA A CA 1
ATOM 750 C C . ALA A 1 96 ? -2.142 2.367 9.997 1.00 94.19 96 ALA A C 1
ATOM 752 O O . ALA A 1 96 ? -2.519 1.742 10.989 1.00 94.19 96 ALA A O 1
ATOM 753 N N . ASN A 1 97 ? -1.802 3.658 10.050 1.00 94.50 97 ASN A N 1
ATOM 754 C CA . ASN A 1 97 ? -1.824 4.440 11.285 1.00 94.50 97 ASN A CA 1
ATOM 755 C C . ASN A 1 97 ? -3.236 4.527 11.877 1.00 94.50 97 ASN A C 1
ATOM 757 O O . ASN A 1 97 ? -3.412 4.246 13.060 1.00 94.50 97 ASN A O 1
ATOM 761 N N . ARG A 1 98 ? -4.259 4.829 11.063 1.00 94.12 98 ARG A N 1
ATOM 762 C CA . ARG A 1 98 ? -5.664 4.849 11.514 1.00 94.12 98 ARG A CA 1
ATOM 763 C C . ARG A 1 98 ? -6.099 3.499 12.083 1.00 94.12 98 ARG A C 1
ATOM 765 O O . ARG A 1 98 ? -6.703 3.454 13.153 1.00 94.12 98 ARG A O 1
ATOM 772 N N . THR A 1 99 ? -5.750 2.408 11.401 1.00 95.44 99 THR A N 1
ATOM 773 C CA . THR A 1 99 ? -6.043 1.045 11.866 1.00 95.44 99 THR A CA 1
ATOM 774 C C . THR A 1 99 ? -5.368 0.763 13.206 1.00 95.44 99 THR A C 1
ATOM 776 O O . THR A 1 99 ? -6.014 0.272 14.131 1.00 95.44 99 THR A O 1
ATOM 779 N N . LEU A 1 100 ? -4.082 1.100 13.335 1.00 96.25 100 LEU A N 1
ATOM 780 C CA . LEU A 1 100 ? -3.321 0.885 14.560 1.00 96.25 100 LEU A CA 1
ATOM 781 C C . LEU A 1 100 ? -3.912 1.681 15.728 1.00 96.25 100 L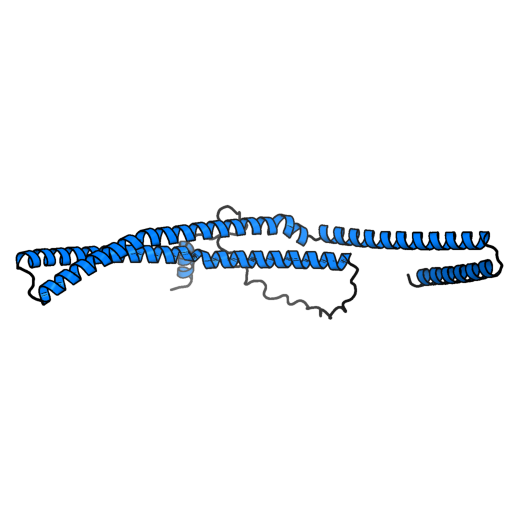EU A C 1
ATOM 783 O O . LEU A 1 100 ? -4.157 1.099 16.778 1.00 96.25 100 LEU A O 1
ATOM 787 N N . THR A 1 101 ? -4.224 2.964 15.531 1.00 95.75 101 THR A N 1
ATOM 788 C CA . THR A 1 101 ? -4.843 3.813 16.561 1.00 95.75 101 THR A CA 1
ATOM 789 C C . THR A 1 101 ? -6.187 3.256 17.036 1.00 95.75 101 THR A C 1
ATOM 791 O O . THR A 1 101 ? -6.455 3.224 18.238 1.00 95.75 101 THR A O 1
ATOM 794 N N . ALA A 1 102 ? -7.029 2.772 16.119 1.00 95.44 102 ALA A N 1
ATOM 795 C CA . ALA A 1 102 ? -8.308 2.167 16.481 1.00 95.44 102 ALA A CA 1
ATOM 796 C C . ALA A 1 102 ? -8.126 0.884 17.314 1.00 95.44 102 ALA A C 1
ATOM 798 O O . ALA A 1 102 ? -8.810 0.688 18.321 1.00 95.44 102 ALA A O 1
ATOM 799 N N . VAL A 1 103 ? -7.159 0.035 16.949 1.00 95.88 103 VAL A N 1
ATOM 800 C CA . VAL A 1 103 ? -6.811 -1.172 17.717 1.00 95.88 103 VAL A CA 1
ATOM 801 C C . VAL A 1 103 ? -6.231 -0.815 19.090 1.00 95.88 103 VAL A C 1
ATOM 803 O O . VAL A 1 103 ? -6.641 -1.395 20.096 1.00 95.88 103 VAL A O 1
ATOM 806 N N . GLU A 1 104 ? -5.317 0.154 19.157 1.00 95.69 104 GLU A N 1
ATOM 807 C CA . GLU A 1 104 ? -4.708 0.640 20.402 1.00 95.69 104 GLU A CA 1
ATOM 808 C C . GLU A 1 104 ? -5.746 1.203 21.378 1.00 95.69 104 GLU A C 1
ATOM 810 O O . GLU A 1 104 ? -5.593 1.051 22.589 1.00 95.69 104 GLU A O 1
ATOM 815 N N . SER A 1 105 ? -6.825 1.805 20.870 1.00 93.25 105 SER A N 1
ATOM 816 C CA . SER A 1 105 ? -7.937 2.286 21.693 1.00 93.25 105 SER A CA 1
ATOM 817 C C . SER A 1 105 ? -8.875 1.159 22.150 1.00 93.25 105 SER A C 1
ATOM 819 O O . SER A 1 105 ? -9.315 1.150 23.301 1.00 93.25 105 SER A O 1
ATOM 821 N N . ALA A 1 106 ? -9.155 0.177 21.288 1.00 94.25 106 ALA A N 1
ATOM 822 C CA . ALA A 1 106 ? -10.104 -0.900 21.579 1.00 94.25 106 ALA A CA 1
ATOM 823 C C . ALA A 1 106 ? -9.538 -1.990 22.512 1.00 94.25 106 ALA A C 1
ATOM 825 O O . ALA A 1 106 ? -10.275 -2.551 23.329 1.00 94.25 106 ALA A O 1
ATOM 826 N N . LEU A 1 107 ? -8.238 -2.297 22.422 1.00 95.50 107 LEU A N 1
ATOM 827 C CA . LEU A 1 107 ? -7.610 -3.367 23.208 1.00 95.50 107 LEU A CA 1
ATOM 828 C C . LEU A 1 107 ? -7.705 -3.152 24.733 1.00 95.50 107 LEU A C 1
ATOM 830 O O . LEU A 1 107 ? -8.141 -4.080 25.419 1.00 95.50 107 LEU A O 1
ATOM 834 N N . PRO A 1 108 ? -7.370 -1.971 25.295 1.00 96.12 108 PRO A N 1
ATOM 835 C CA . PRO A 1 108 ? -7.502 -1.722 26.731 1.00 96.12 108 PRO A CA 1
ATOM 836 C C . PRO A 1 108 ? -8.944 -1.853 27.224 1.00 96.12 108 PRO A C 1
ATOM 838 O O . PRO A 1 108 ? -9.181 -2.388 28.304 1.00 96.12 108 PRO A O 1
ATOM 841 N N . VAL A 1 109 ? -9.909 -1.406 26.415 1.00 95.88 109 VAL A N 1
ATOM 842 C CA . VAL A 1 109 ? -11.340 -1.500 26.727 1.00 95.88 109 VAL A CA 1
ATOM 843 C C . VAL A 1 109 ? -11.777 -2.965 26.799 1.00 95.88 109 VAL A C 1
ATOM 845 O O . VAL A 1 109 ? -12.449 -3.369 27.747 1.00 95.88 109 VAL A O 1
ATOM 848 N N . SER A 1 110 ? -11.351 -3.782 25.832 1.00 96.31 110 SER A N 1
ATOM 849 C CA . SER A 1 110 ? -11.624 -5.221 25.839 1.00 96.31 110 SER A CA 1
ATOM 850 C C . SER A 1 110 ? -10.980 -5.934 27.033 1.00 96.31 110 SER A C 1
ATOM 852 O O . SER A 1 110 ? -11.576 -6.863 27.581 1.00 96.31 110 SER A O 1
ATOM 854 N N . GLU A 1 111 ? -9.772 -5.533 27.436 1.00 96.69 111 GLU A N 1
ATOM 855 C CA . GLU A 1 111 ? -9.082 -6.132 28.581 1.00 96.69 111 GLU A CA 1
ATOM 856 C C . GLU A 1 111 ? -9.762 -5.767 29.909 1.00 96.69 111 GLU A C 1
ATOM 858 O O . GLU A 1 111 ? -9.977 -6.654 30.738 1.00 96.69 111 GLU A O 1
ATOM 863 N N . ASP A 1 112 ? -10.175 -4.507 30.095 1.00 95.69 112 ASP A N 1
ATOM 864 C CA . ASP A 1 112 ? -10.918 -4.072 31.289 1.00 95.69 112 ASP A CA 1
ATOM 865 C C . ASP A 1 112 ? -12.243 -4.835 31.435 1.00 95.69 112 ASP A C 1
ATOM 867 O O . ASP A 1 112 ? -12.542 -5.372 32.507 1.00 95.69 112 ASP A O 1
ATOM 871 N N . LEU A 1 113 ? -12.995 -4.994 30.337 1.00 96.06 113 LEU A N 1
ATOM 872 C CA . LEU A 1 113 ? -14.214 -5.806 30.330 1.00 96.06 113 LEU A CA 1
ATOM 873 C C . LEU A 1 113 ? -13.944 -7.253 30.751 1.00 96.06 113 LEU A C 1
ATOM 875 O O . LEU A 1 113 ? -14.687 -7.798 31.570 1.00 96.06 113 LEU A O 1
ATOM 879 N N . LYS A 1 114 ? -12.875 -7.872 30.236 1.00 96.81 114 LYS A N 1
ATOM 880 C CA . LYS A 1 114 ? -12.493 -9.248 30.588 1.00 96.81 114 LYS A CA 1
ATOM 881 C C . LYS A 1 114 ? -12.181 -9.376 32.081 1.00 96.81 114 LYS A C 1
ATOM 883 O O . LYS A 1 114 ? -12.658 -10.307 32.730 1.00 96.81 114 LYS A O 1
ATOM 888 N N . VAL A 1 115 ? -11.399 -8.447 32.636 1.00 97.12 115 VAL A N 1
ATOM 889 C CA . VAL A 1 115 ? -11.028 -8.445 34.061 1.00 97.12 115 VAL A CA 1
ATOM 890 C C . VAL A 1 115 ? -12.265 -8.299 34.949 1.00 97.12 115 VAL A C 1
ATOM 892 O O . VAL A 1 115 ? -12.441 -9.075 35.896 1.00 97.12 115 VAL A O 1
ATOM 895 N N . ARG A 1 116 ? -13.160 -7.356 34.630 1.00 95.69 116 ARG A N 1
ATOM 896 C CA . ARG A 1 116 ? -14.403 -7.141 35.388 1.00 95.69 116 ARG A CA 1
ATOM 897 C C . ARG A 1 116 ? -15.352 -8.334 35.289 1.00 95.69 116 ARG A C 1
ATOM 899 O O . ARG A 1 116 ? -15.887 -8.764 36.309 1.00 95.69 116 ARG A O 1
ATOM 906 N N . ALA A 1 117 ? -15.509 -8.907 34.096 1.00 97.06 117 ALA A N 1
ATOM 907 C CA . ALA A 1 117 ? -16.340 -10.087 33.877 1.00 97.06 117 ALA A CA 1
ATOM 908 C C . ALA A 1 117 ? -15.847 -11.293 34.693 1.00 97.06 117 ALA A C 1
ATOM 910 O O . ALA A 1 117 ? -16.646 -11.933 35.373 1.00 97.06 117 ALA A O 1
ATOM 911 N N . ASN A 1 118 ? -14.536 -11.564 34.694 1.00 97.50 118 ASN A N 1
ATOM 912 C CA . ASN A 1 118 ? -13.946 -12.639 35.498 1.00 97.50 118 ASN A CA 1
ATOM 913 C C . ASN A 1 118 ? -14.133 -12.397 37.001 1.00 97.50 118 ASN A C 1
ATOM 915 O O . ASN A 1 118 ? -14.541 -13.301 37.725 1.00 97.50 118 ASN A O 1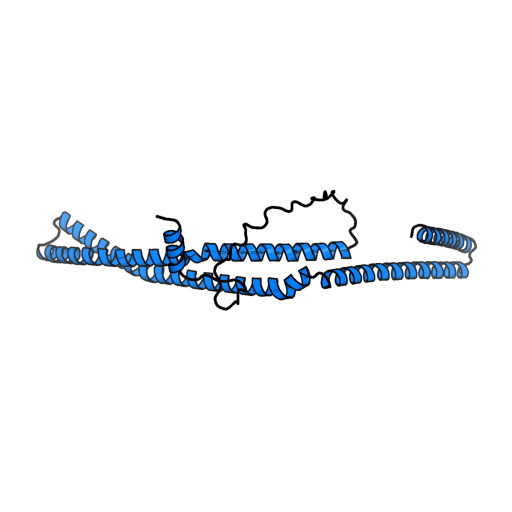
ATOM 919 N N . THR A 1 119 ? -13.920 -11.161 37.459 1.00 96.25 119 THR A N 1
ATOM 920 C CA . THR A 1 119 ? -14.129 -10.787 38.868 1.00 96.25 119 THR A CA 1
ATOM 921 C C . THR A 1 119 ? -15.578 -11.024 39.304 1.00 96.25 119 THR A C 1
ATOM 923 O O . THR A 1 119 ? -15.834 -11.584 40.372 1.00 96.25 119 THR A O 1
ATOM 926 N N . LEU A 1 120 ? -16.548 -10.624 38.475 1.00 96.56 120 LEU A N 1
ATOM 927 C CA . LEU A 1 120 ? -17.965 -10.872 38.739 1.00 96.56 120 LEU A CA 1
ATOM 928 C C . LEU A 1 120 ? -18.314 -12.359 38.675 1.00 96.56 120 LEU A C 1
ATOM 930 O O . LEU A 1 120 ? -19.124 -12.818 39.478 1.00 96.56 120 LEU A O 1
ATOM 934 N N . HIS A 1 121 ? -17.699 -13.117 37.767 1.00 96.12 121 HIS A N 1
ATOM 935 C CA . HIS A 1 121 ? -17.896 -14.559 37.656 1.00 96.12 121 HIS A CA 1
ATOM 936 C C . HIS A 1 121 ? -17.441 -15.300 38.922 1.00 96.12 121 HIS A C 1
ATOM 938 O O . HIS A 1 121 ? -18.202 -16.095 39.471 1.00 96.12 121 HIS A O 1
ATOM 944 N N . GLU A 1 122 ? -16.261 -14.974 39.455 1.00 96.19 122 GLU A N 1
ATOM 945 C CA . GLU A 1 122 ? -15.758 -15.543 40.714 1.00 96.19 122 GLU A CA 1
ATOM 946 C C . GLU A 1 122 ? -16.682 -15.222 41.901 1.00 96.19 122 GLU A C 1
ATOM 948 O O . GLU A 1 122 ? -17.000 -16.093 42.718 1.00 96.19 122 GLU A O 1
ATOM 953 N N . LYS A 1 123 ? -17.167 -13.976 41.990 1.00 95.56 123 LYS A N 1
ATOM 954 C CA . LYS A 1 123 ? -18.134 -13.569 43.023 1.00 95.56 123 LYS A CA 1
ATOM 955 C C . LYS A 1 123 ? -19.463 -14.308 42.865 1.00 95.56 123 LYS A C 1
ATOM 957 O O . LYS A 1 123 ? -20.025 -14.782 43.855 1.00 95.56 123 LYS A O 1
ATOM 962 N N . TRP A 1 124 ? -19.941 -14.462 41.635 1.00 95.75 124 TRP A N 1
ATOM 963 C CA . TRP A 1 124 ? -21.153 -15.215 41.335 1.00 95.75 124 TRP A CA 1
ATOM 964 C C . TRP A 1 124 ? -21.036 -16.684 41.757 1.00 95.75 124 TRP A C 1
ATOM 966 O O . TRP A 1 124 ? -21.967 -17.233 42.347 1.00 95.75 124 TRP A O 1
ATOM 976 N N . ASP A 1 125 ? -19.884 -17.314 41.539 1.00 96.00 125 ASP A N 1
ATOM 977 C CA . ASP A 1 125 ? -19.636 -18.691 41.965 1.00 96.00 125 ASP A CA 1
ATOM 978 C C . ASP A 1 125 ? -19.625 -18.847 43.488 1.00 96.00 125 ASP A C 1
ATOM 980 O O . ASP A 1 125 ? -20.304 -19.736 44.013 1.00 96.00 125 ASP A O 1
ATOM 984 N N . ARG A 1 126 ? -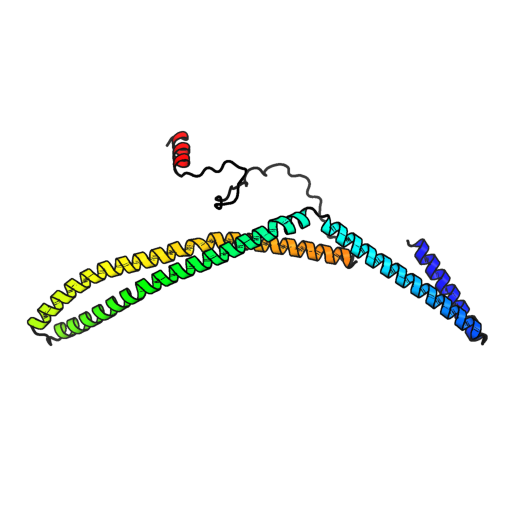18.970 -17.934 44.218 1.00 95.75 126 ARG A N 1
ATOM 985 C CA . ARG A 1 126 ? -19.044 -17.897 45.691 1.00 95.75 126 ARG A CA 1
ATOM 986 C C . ARG A 1 126 ? -20.483 -17.754 46.188 1.00 95.75 126 ARG A C 1
ATOM 988 O O . ARG A 1 126 ? -20.889 -18.445 47.124 1.00 95.75 126 ARG A O 1
ATOM 995 N N . PHE A 1 127 ? -21.279 -16.895 45.547 1.00 94.31 127 PHE A N 1
ATOM 996 C CA . PHE A 1 127 ? -22.700 -16.746 45.867 1.00 94.31 127 PHE A CA 1
ATOM 997 C C . PHE A 1 127 ? -23.474 -18.057 45.651 1.00 94.31 127 PHE A C 1
ATOM 999 O O . PHE A 1 127 ? -24.199 -18.495 46.549 1.00 94.31 127 PHE A O 1
ATOM 1006 N N . ARG A 1 128 ? -23.279 -18.735 44.509 1.00 95.00 128 ARG A N 1
ATOM 1007 C CA . ARG A 1 128 ? -23.930 -20.026 44.209 1.00 95.00 128 ARG A CA 1
ATOM 1008 C C . ARG A 1 128 ? -23.551 -21.131 45.197 1.00 95.00 128 ARG A C 1
ATOM 1010 O O . ARG A 1 128 ? -24.403 -21.952 45.539 1.00 95.00 128 ARG A O 1
ATOM 1017 N N . ASN A 1 129 ? -22.318 -21.118 45.697 1.00 95.62 129 ASN A N 1
ATOM 1018 C CA . ASN A 1 129 ? -21.824 -22.073 46.690 1.00 95.62 129 ASN A CA 1
ATOM 1019 C C . ASN A 1 129 ? -22.238 -21.735 48.134 1.00 95.62 129 ASN A C 1
ATOM 1021 O O . ASN A 1 129 ? -21.913 -22.485 49.051 1.00 95.62 129 ASN A O 1
ATOM 1025 N N . LYS A 1 130 ? -23.007 -20.654 48.347 1.00 93.88 130 LYS A N 1
ATOM 1026 C CA . LYS A 1 130 ? -23.403 -20.140 49.673 1.00 93.88 130 LYS A CA 1
ATOM 1027 C C . LYS A 1 130 ? -22.206 -19.713 50.536 1.00 93.88 130 LYS A C 1
ATOM 1029 O O . LYS A 1 130 ? -22.289 -19.727 51.761 1.00 93.88 130 LYS A O 1
ATOM 1034 N N . GLU A 1 131 ? -21.116 -19.302 49.896 1.00 93.94 131 GLU A N 1
ATOM 1035 C CA . GLU A 1 131 ? -19.870 -18.836 50.521 1.00 93.94 131 GLU A CA 1
ATOM 1036 C C . GLU A 1 131 ? -19.800 -17.300 50.593 1.00 93.94 131 GLU A C 1
ATOM 1038 O O . GLU A 1 131 ? -18.714 -16.720 50.663 1.00 93.94 131 GLU A O 1
ATOM 1043 N N . MET A 1 132 ? -20.954 -16.632 50.517 1.00 92.94 132 MET A N 1
ATOM 1044 C CA . MET A 1 132 ? -21.077 -15.177 50.450 1.00 92.94 132 MET A CA 1
ATOM 1045 C C . MET A 1 132 ? -22.090 -14.666 51.474 1.00 92.94 132 MET A C 1
ATOM 1047 O O . MET A 1 132 ? -23.187 -15.220 51.595 1.00 92.94 132 MET A O 1
ATOM 1051 N N . ASP A 1 133 ? -21.740 -13.592 52.182 1.00 94.06 133 ASP A N 1
ATOM 1052 C CA . ASP A 1 133 ? -22.655 -12.928 53.113 1.00 94.06 133 ASP A CA 1
ATOM 1053 C C . ASP A 1 133 ? -23.531 -11.842 52.447 1.00 94.06 133 ASP A C 1
ATOM 1055 O O . ASP A 1 133 ? -23.394 -11.500 51.270 1.00 94.06 133 ASP A O 1
ATOM 1059 N N . VAL A 1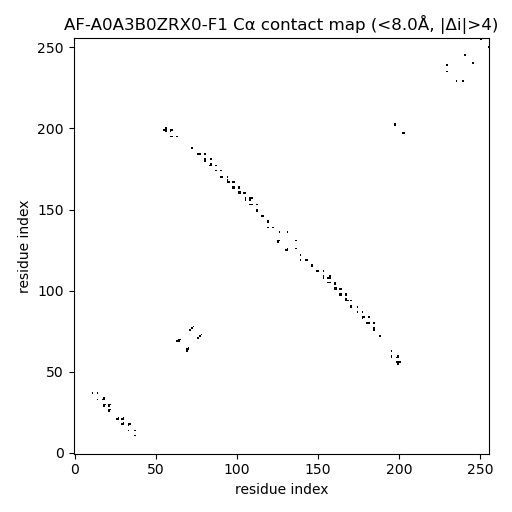 134 ? -24.480 -11.283 53.208 1.00 93.00 134 VAL A N 1
ATOM 1060 C CA . VAL A 1 134 ? -25.429 -10.271 52.706 1.00 93.00 134 VAL A CA 1
ATOM 1061 C C . VAL A 1 134 ? -24.741 -8.951 52.323 1.00 93.00 134 VAL A C 1
ATOM 1063 O O . VAL A 1 134 ? -25.207 -8.265 51.411 1.00 93.00 134 VAL A O 1
ATOM 1066 N N . ASN A 1 135 ? -23.657 -8.569 53.000 1.00 93.56 135 ASN A N 1
ATOM 1067 C CA . ASN A 1 135 ? -22.912 -7.349 52.691 1.00 93.56 135 ASN A CA 1
ATOM 1068 C C . ASN A 1 135 ? -22.081 -7.527 51.415 1.00 93.56 135 ASN A C 1
ATOM 1070 O O . ASN A 1 135 ? -22.106 -6.648 50.553 1.00 93.56 135 ASN A O 1
ATOM 1074 N N . GLU A 1 136 ? -21.410 -8.669 51.256 1.00 92.94 136 GLU A N 1
ATOM 1075 C CA . GLU A 1 136 ? -20.710 -9.041 50.024 1.00 92.94 136 GLU A CA 1
ATOM 1076 C C . GLU A 1 136 ? -21.677 -9.092 48.833 1.00 92.94 136 GLU A C 1
ATOM 1078 O O . GLU A 1 136 ? -21.384 -8.522 47.782 1.00 92.94 136 GLU A O 1
ATOM 1083 N N . PHE A 1 137 ? -22.869 -9.671 49.014 1.00 92.88 137 PHE A N 1
ATOM 1084 C CA . PHE A 1 137 ? -23.895 -9.715 47.972 1.00 92.88 137 PHE A CA 1
ATOM 1085 C C . PHE A 1 137 ? -24.381 -8.318 47.560 1.00 92.88 137 PHE A C 1
ATOM 1087 O O . PHE A 1 137 ? -24.525 -8.034 46.371 1.00 92.88 137 PHE A O 1
ATOM 1094 N N . ARG A 1 138 ? -24.604 -7.408 48.522 1.00 94.50 138 ARG A N 1
ATOM 1095 C CA . ARG A 1 138 ? -24.974 -6.012 48.218 1.00 94.50 138 ARG A CA 1
ATOM 1096 C C . ARG A 1 138 ? -23.886 -5.290 47.426 1.00 94.50 138 ARG A C 1
ATOM 1098 O O . ARG A 1 138 ? -24.218 -4.490 46.555 1.00 94.50 138 ARG A O 1
ATOM 1105 N N . THR A 1 139 ? -22.618 -5.559 47.724 1.00 95.00 139 THR A N 1
ATOM 1106 C CA . THR A 1 139 ? -21.481 -5.008 46.975 1.00 95.00 139 THR A CA 1
ATOM 1107 C C . THR A 1 139 ? -21.439 -5.578 45.559 1.00 95.00 139 THR A C 1
ATOM 1109 O O . THR A 1 139 ? -21.445 -4.805 44.607 1.00 95.00 139 THR A O 1
ATOM 1112 N N . MET A 1 140 ? -21.528 -6.904 45.403 1.00 95.19 140 MET A N 1
ATOM 1113 C CA . MET A 1 140 ? -21.586 -7.560 44.091 1.00 95.19 140 MET A CA 1
ATOM 1114 C C . MET A 1 140 ? -22.755 -7.039 43.243 1.00 95.19 140 MET A C 1
ATOM 1116 O O . MET A 1 140 ? -22.582 -6.766 42.064 1.00 95.19 140 MET A O 1
ATOM 1120 N N . SER A 1 141 ? -23.938 -6.834 43.832 1.00 94.50 141 SER A N 1
ATOM 1121 C CA . SER A 1 141 ? -25.096 -6.300 43.105 1.00 94.50 141 SER A CA 1
ATOM 1122 C C . SER A 1 141 ? -24.858 -4.893 42.548 1.00 94.50 141 SER A C 1
ATOM 1124 O O . SER A 1 141 ? -25.386 -4.585 41.483 1.00 94.50 141 SER A O 1
ATOM 1126 N N . LYS A 1 142 ? -24.086 -4.045 43.243 1.00 95.50 142 LYS A N 1
ATOM 1127 C CA . LYS A 1 142 ? -23.694 -2.719 42.733 1.00 95.50 142 LYS A CA 1
ATOM 1128 C C . LYS A 1 142 ? -22.648 -2.827 41.630 1.00 95.50 142 LYS A C 1
ATOM 1130 O O . LYS A 1 142 ? -22.739 -2.117 40.640 1.00 95.50 142 LYS A O 1
ATOM 1135 N N . GLU A 1 143 ? -21.684 -3.728 41.785 1.00 95.50 143 GLU A N 1
ATOM 1136 C CA . GLU A 1 143 ? -20.668 -3.979 40.759 1.00 95.50 143 GLU A CA 1
ATOM 1137 C C . GLU A 1 143 ? -21.274 -4.548 39.470 1.00 95.50 143 GLU A C 1
ATOM 1139 O O . GLU A 1 143 ? -20.796 -4.225 38.390 1.00 95.50 143 GLU A O 1
ATOM 1144 N N . ILE A 1 144 ? -22.336 -5.359 39.561 1.00 96.25 144 ILE A N 1
ATOM 1145 C CA . ILE A 1 144 ? -23.093 -5.828 38.391 1.00 96.25 144 ILE A CA 1
ATOM 1146 C C . ILE A 1 144 ? -23.734 -4.642 37.662 1.00 96.25 144 ILE A C 1
ATOM 1148 O O . ILE A 1 144 ? -23.623 -4.555 36.444 1.00 96.25 144 ILE A O 1
ATOM 1152 N N . ASP A 1 145 ? -24.383 -3.730 38.388 1.00 95.75 145 ASP A N 1
ATOM 1153 C CA . ASP A 1 145 ? -25.017 -2.537 37.807 1.00 95.75 145 ASP A CA 1
ATOM 1154 C C . ASP A 1 145 ? -23.988 -1.629 37.103 1.00 95.75 145 ASP A C 1
ATOM 1156 O O . ASP A 1 145 ? -24.172 -1.214 35.954 1.00 95.75 145 ASP A O 1
ATOM 1160 N N . GLU A 1 146 ? -22.839 -1.413 37.751 1.00 96.00 146 GLU A N 1
ATOM 1161 C CA . GLU A 1 146 ? -21.711 -0.685 37.165 1.00 96.00 146 GLU A CA 1
ATOM 1162 C C . GLU A 1 146 ? -21.159 -1.405 35.925 1.00 96.00 146 GLU A C 1
ATOM 1164 O O . GLU A 1 146 ? -20.953 -0.785 34.882 1.00 96.00 146 GLU A O 1
ATOM 1169 N N . PHE A 1 147 ? -20.964 -2.723 35.997 1.00 96.62 147 PHE A N 1
ATOM 1170 C CA . PHE A 1 147 ? -20.460 -3.519 34.882 1.00 96.62 147 PHE A CA 1
ATOM 1171 C C . PHE A 1 147 ? -21.403 -3.512 33.679 1.00 96.62 147 PHE A C 1
ATOM 1173 O O . PHE A 1 147 ? -20.925 -3.397 32.553 1.00 96.62 147 PHE A O 1
ATOM 1180 N N . LEU A 1 148 ? -22.721 -3.593 33.879 1.00 95.88 148 LEU A N 1
ATOM 1181 C CA . LEU A 1 148 ? -23.700 -3.507 32.788 1.00 95.88 148 LEU A CA 1
ATOM 1182 C C . LEU A 1 148 ? -23.651 -2.136 32.096 1.00 95.88 148 LEU A C 1
ATOM 1184 O O . LEU A 1 148 ? -23.704 -2.055 30.864 1.00 95.88 148 LEU A O 1
ATOM 1188 N N . THR A 1 149 ? -23.478 -1.068 32.878 1.00 95.38 149 THR A N 1
ATOM 1189 C CA . THR A 1 149 ? -23.312 0.295 32.354 1.00 95.38 149 THR A CA 1
ATOM 1190 C C . THR A 1 149 ? -22.031 0.416 31.525 1.00 95.38 149 THR A C 1
ATOM 1192 O O . THR A 1 149 ? -22.074 0.853 30.374 1.00 95.38 149 THR A O 1
ATOM 1195 N N . ILE A 1 150 ? -20.901 -0.034 32.077 1.00 94.94 150 ILE A N 1
ATOM 1196 C CA . ILE A 1 150 ? -19.595 0.012 31.405 1.00 94.94 150 ILE A CA 1
ATOM 1197 C C . ILE A 1 150 ? -19.597 -0.861 30.154 1.00 94.94 150 ILE A C 1
ATOM 1199 O O . ILE A 1 150 ? -19.132 -0.420 29.114 1.00 94.94 150 ILE A O 1
ATOM 1203 N N . THR A 1 151 ? -20.186 -2.056 30.207 1.00 96.25 151 THR A N 1
ATOM 1204 C CA . THR A 1 151 ? -20.269 -2.968 29.056 1.00 96.25 151 THR A CA 1
ATOM 1205 C C . THR A 1 151 ? -20.934 -2.304 27.857 1.00 96.25 151 THR A C 1
ATOM 1207 O O . THR A 1 151 ? -20.453 -2.455 26.734 1.00 96.25 151 THR A O 1
ATOM 1210 N N . THR A 1 152 ? -21.998 -1.531 28.083 1.00 94.56 152 THR A N 1
ATOM 1211 C CA . THR A 1 152 ? -22.693 -0.809 27.009 1.00 94.56 152 THR A CA 1
ATOM 1212 C C . THR A 1 152 ? -21.773 0.237 26.371 1.00 94.56 152 THR A C 1
ATOM 1214 O O . THR A 1 152 ? -21.560 0.211 25.161 1.00 94.56 152 THR A O 1
ATOM 1217 N N . GLN A 1 153 ? -21.130 1.079 27.186 1.00 94.44 153 GLN A N 1
ATOM 1218 C CA . GLN A 1 153 ? -20.208 2.127 26.719 1.00 94.44 153 GLN A CA 1
ATOM 1219 C C . GLN A 1 153 ? -18.961 1.556 26.026 1.00 94.44 153 GLN A C 1
ATOM 1221 O O . GLN A 1 153 ? -18.533 2.027 24.973 1.00 94.44 153 GLN A O 1
ATOM 1226 N N . SER A 1 154 ? -18.373 0.512 26.603 1.00 95.25 154 SER A N 1
ATOM 1227 C CA . SER A 1 154 ? -17.211 -0.181 26.057 1.00 95.25 154 SER A CA 1
ATOM 1228 C C . SER A 1 154 ? -17.521 -0.841 24.715 1.00 95.25 154 SER A C 1
ATOM 1230 O O . SER A 1 154 ? -16.695 -0.783 23.808 1.00 95.25 154 SER A O 1
ATOM 1232 N N . THR A 1 155 ? -18.712 -1.429 24.561 1.00 94.75 155 THR A N 1
ATOM 1233 C CA . THR A 1 155 ? -19.140 -2.039 23.293 1.00 94.75 155 THR A CA 1
ATOM 1234 C C . THR A 1 155 ? -19.325 -0.986 22.203 1.00 94.75 155 THR A C 1
ATOM 1236 O O . THR A 1 155 ? -18.883 -1.206 21.078 1.00 94.75 155 THR A O 1
ATOM 1239 N N . GLU A 1 156 ? -19.907 0.173 22.525 1.00 94.75 156 GLU A N 1
ATOM 1240 C CA . GLU A 1 156 ? -20.010 1.306 21.592 1.00 94.75 156 GLU A CA 1
ATOM 1241 C C . GLU A 1 156 ? -18.628 1.803 21.148 1.00 94.75 156 GLU A C 1
ATOM 1243 O O . GLU A 1 156 ? -18.393 1.992 19.955 1.00 94.75 156 GLU A O 1
ATOM 1248 N N . SER A 1 157 ? -17.688 1.940 22.088 1.00 93.62 157 SER A N 1
ATOM 1249 C CA . SER A 1 157 ? -16.310 2.349 21.795 1.00 93.62 157 SER A CA 1
ATOM 1250 C C . SER A 1 157 ? -15.591 1.350 20.879 1.00 93.62 157 SER A C 1
ATOM 1252 O O . SER A 1 157 ? -15.025 1.732 19.854 1.00 93.62 157 SER A O 1
ATOM 1254 N N . ILE A 1 158 ? -15.684 0.049 21.184 1.00 95.81 158 ILE A N 1
ATOM 1255 C CA . ILE A 1 158 ? -15.114 -1.013 20.342 1.00 95.81 158 ILE A CA 1
ATOM 1256 C C . ILE A 1 158 ? -15.761 -1.003 18.951 1.00 95.81 158 ILE A C 1
ATOM 1258 O O . ILE A 1 158 ? -15.054 -1.097 17.950 1.00 95.81 158 ILE A O 1
ATOM 1262 N N . HIS A 1 159 ? -17.086 -0.858 18.861 1.00 95.31 159 HIS A N 1
ATOM 1263 C CA . HIS A 1 159 ? -17.791 -0.791 17.581 1.00 95.31 159 HIS A CA 1
ATOM 1264 C C . HIS A 1 159 ? -17.353 0.419 16.743 1.00 95.31 159 HIS A C 1
ATOM 1266 O O . HIS A 1 159 ? -17.154 0.291 15.532 1.00 95.31 159 HIS A O 1
ATOM 1272 N N . SER A 1 160 ? -17.169 1.581 17.375 1.00 94.31 160 SER A N 1
ATOM 1273 C CA . SER A 1 160 ? -16.630 2.772 16.712 1.00 94.31 160 SER A CA 1
ATOM 1274 C C . SER A 1 160 ? -15.228 2.508 16.165 1.00 94.31 160 SER A C 1
ATOM 1276 O O . SER A 1 160 ? -14.989 2.744 14.986 1.00 94.31 160 SER A O 1
ATOM 1278 N N . GLY A 1 161 ? -14.333 1.927 16.972 1.00 94.38 161 GLY A N 1
ATOM 1279 C CA . GLY A 1 161 ? -12.982 1.577 16.530 1.00 94.38 161 GLY A CA 1
ATOM 1280 C C . GLY A 1 161 ? -12.976 0.579 15.366 1.00 94.38 161 GLY A C 1
ATOM 1281 O O . GLY A 1 161 ? -12.255 0.764 14.392 1.00 94.38 161 GLY A O 1
ATOM 1282 N N . LEU A 1 162 ? -13.829 -0.450 15.404 1.00 94.81 162 LEU A N 1
ATOM 1283 C CA . LEU A 1 162 ? -13.986 -1.382 14.279 1.00 94.81 162 LEU A CA 1
ATOM 1284 C C . LEU A 1 162 ? -14.520 -0.687 13.015 1.00 94.81 162 LEU A C 1
ATOM 1286 O O . LEU A 1 162 ? -14.084 -1.012 11.912 1.00 94.81 162 LEU A O 1
ATOM 1290 N N . SER A 1 163 ? -15.423 0.285 13.164 1.00 94.50 163 SER A N 1
ATOM 1291 C CA . SER A 1 163 ? -15.927 1.093 12.046 1.00 94.50 163 SER A CA 1
ATOM 1292 C C . SER A 1 163 ? -14.832 1.976 11.447 1.00 94.50 163 SER A C 1
ATOM 1294 O O . SER A 1 163 ? -14.711 2.058 10.226 1.00 94.50 163 SER A O 1
ATOM 1296 N N . ASP A 1 164 ? -13.982 2.569 12.287 1.00 93.31 164 ASP A N 1
ATOM 1297 C CA . ASP A 1 164 ? -12.824 3.345 11.842 1.00 93.31 164 ASP A CA 1
ATOM 1298 C C . ASP A 1 164 ? -11.814 2.483 11.082 1.00 93.31 164 ASP A C 1
ATOM 1300 O O . ASP A 1 164 ? -11.276 2.934 10.071 1.00 93.31 164 ASP A O 1
ATOM 1304 N N . ILE A 1 165 ? -11.598 1.235 11.514 1.00 93.88 165 ILE A N 1
ATOM 1305 C CA . ILE A 1 165 ? -10.762 0.267 10.789 1.00 93.88 165 ILE A CA 1
ATOM 1306 C C . ILE A 1 165 ? -11.356 -0.034 9.412 1.00 93.88 165 ILE A C 1
ATOM 1308 O O . ILE A 1 165 ? -10.615 -0.041 8.434 1.00 93.88 165 ILE A O 1
ATOM 1312 N N . MET A 1 166 ? -12.671 -0.260 9.313 1.00 91.94 166 MET A N 1
ATOM 1313 C CA . MET A 1 166 ? -13.321 -0.509 8.020 1.00 91.94 166 MET A CA 1
ATOM 1314 C C . MET A 1 166 ? -13.173 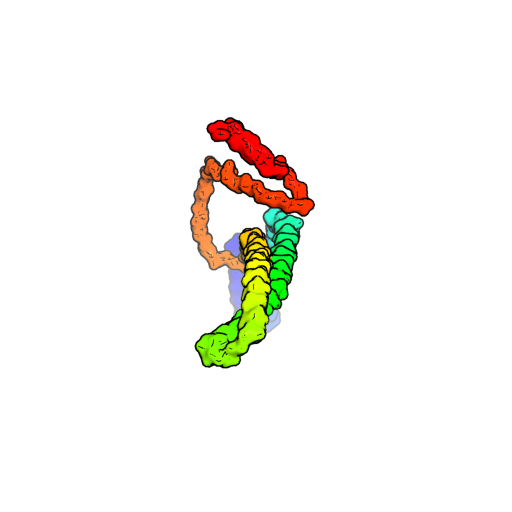0.689 7.078 1.00 91.94 166 MET A C 1
ATOM 1316 O O . MET A 1 166 ? -12.716 0.518 5.956 1.00 91.94 166 MET A O 1
ATOM 1320 N N . MET A 1 167 ? -13.458 1.908 7.547 1.00 90.25 167 MET A N 1
ATOM 1321 C CA . MET A 1 167 ? -13.280 3.121 6.734 1.00 90.25 167 MET A CA 1
ATOM 1322 C C . MET A 1 167 ? -11.815 3.365 6.358 1.00 90.25 167 MET A C 1
ATOM 1324 O O . MET A 1 167 ? -11.506 3.887 5.290 1.00 90.25 167 MET A O 1
ATOM 1328 N N . ALA A 1 168 ? -10.879 3.000 7.234 1.00 90.12 168 ALA A N 1
ATOM 1329 C CA . ALA A 1 168 ? -9.459 3.083 6.934 1.00 90.12 168 ALA A CA 1
ATOM 1330 C C . ALA A 1 168 ? -9.019 2.079 5.859 1.00 90.12 168 ALA A C 1
ATOM 1332 O O . ALA A 1 168 ? -7.897 2.204 5.397 1.00 90.12 168 ALA A O 1
ATOM 1333 N N . GLN A 1 169 ? -9.847 1.115 5.440 1.00 88.19 169 GLN A N 1
ATOM 1334 C CA . GLN A 1 169 ? -9.525 0.154 4.375 1.00 88.19 169 GLN A CA 1
ATOM 1335 C C . GLN A 1 169 ? -9.989 0.597 2.979 1.00 88.19 169 GLN A C 1
ATOM 1337 O O . GLN A 1 169 ? -9.541 0.023 1.986 1.00 88.19 169 GLN A O 1
ATOM 1342 N N . ASP A 1 170 ? -10.786 1.664 2.872 1.00 82.00 170 ASP A N 1
ATOM 1343 C CA . ASP A 1 170 ? -11.331 2.162 1.598 1.00 82.00 170 ASP A CA 1
ATOM 1344 C C . ASP A 1 170 ? -10.239 2.583 0.587 1.00 82.00 170 ASP A C 1
ATOM 1346 O O . ASP A 1 170 ? -10.470 2.626 -0.623 1.00 82.00 170 ASP A O 1
ATOM 1350 N N . PHE A 1 171 ? -9.004 2.821 1.049 1.00 80.81 171 PHE A N 1
ATOM 1351 C CA . PHE A 1 171 ? -7.849 3.097 0.185 1.00 80.81 171 PHE A CA 1
ATOM 1352 C C . PHE A 1 171 ? -7.458 1.924 -0.726 1.00 80.81 171 PHE A C 1
ATOM 1354 O O . PHE A 1 171 ? -6.747 2.127 -1.714 1.00 80.81 171 PHE A O 1
ATOM 1361 N N . GLN A 1 172 ? -7.867 0.694 -0.406 1.00 82.94 172 GLN A N 1
ATOM 1362 C CA . GLN A 1 172 ? -7.404 -0.502 -1.106 1.00 82.94 172 GLN A CA 1
ATOM 1363 C C . GLN A 1 172 ? -7.841 -0.528 -2.580 1.00 82.94 172 GLN A C 1
ATOM 1365 O O . GLN A 1 172 ? -7.066 -0.946 -3.443 1.00 82.94 172 GLN A O 1
ATOM 1370 N N . ASP A 1 173 ? -9.046 -0.042 -2.894 1.00 83.06 173 ASP A N 1
ATOM 1371 C CA . ASP A 1 173 ? -9.512 0.022 -4.283 1.00 83.06 173 ASP A CA 1
ATOM 1372 C C . ASP A 1 173 ? -8.721 1.066 -5.083 1.00 83.06 173 ASP A C 1
ATOM 1374 O O . ASP A 1 173 ? -8.141 0.756 -6.128 1.00 83.06 173 ASP A O 1
ATOM 1378 N N . LEU A 1 174 ? -8.589 2.277 -4.535 1.00 83.50 174 LEU A N 1
ATOM 1379 C CA . LEU A 1 174 ? -7.874 3.375 -5.184 1.00 83.50 174 LEU A CA 1
ATOM 1380 C C . LEU A 1 174 ? -6.392 3.043 -5.407 1.00 83.50 174 LEU A C 1
ATOM 1382 O O . LEU A 1 174 ? -5.858 3.235 -6.502 1.00 83.50 174 LEU A O 1
ATOM 1386 N N . THR A 1 175 ? -5.723 2.492 -4.393 1.00 91.06 175 THR A N 1
ATOM 1387 C CA . THR A 1 175 ? -4.319 2.077 -4.517 1.00 91.06 175 THR A CA 1
ATOM 1388 C C . THR A 1 175 ? -4.148 0.939 -5.521 1.00 91.06 175 THR A C 1
ATOM 1390 O O . THR A 1 175 ? -3.205 0.963 -6.314 1.00 91.06 175 THR A O 1
ATOM 1393 N N . GLY A 1 176 ? -5.092 -0.005 -5.580 1.00 90.31 176 GLY A N 1
ATOM 1394 C CA . GLY A 1 176 ? -5.107 -1.069 -6.582 1.00 90.31 176 GLY A CA 1
ATOM 1395 C C . GLY A 1 176 ? -5.278 -0.555 -8.015 1.00 90.31 176 GLY A C 1
ATOM 1396 O O . GLY A 1 176 ? -4.639 -1.068 -8.937 1.00 90.31 176 GLY A O 1
ATOM 1397 N N . GLN A 1 177 ? -6.115 0.463 -8.229 1.00 90.94 177 GLN A N 1
ATOM 1398 C CA . GLN A 1 177 ? -6.268 1.110 -9.536 1.00 90.94 177 GLN A CA 1
ATOM 1399 C C . GLN A 1 177 ? -4.984 1.832 -9.963 1.00 90.94 177 GLN A C 1
ATOM 1401 O O . GLN A 1 177 ? -4.516 1.654 -11.091 1.00 90.94 177 GLN A O 1
ATOM 1406 N N . ILE A 1 178 ? -4.376 2.595 -9.050 1.00 92.06 178 ILE A N 1
ATOM 1407 C CA . ILE A 1 178 ? -3.119 3.301 -9.314 1.00 92.06 178 ILE A CA 1
ATOM 1408 C C . ILE A 1 178 ? -2.005 2.312 -9.667 1.00 92.06 178 ILE A C 1
ATOM 1410 O O . ILE A 1 178 ? -1.339 2.482 -10.688 1.00 92.06 178 ILE A O 1
ATOM 1414 N N . LEU A 1 179 ? -1.827 1.258 -8.866 1.00 92.56 179 LEU A N 1
ATOM 1415 C CA . LEU A 1 179 ? -0.795 0.249 -9.100 1.00 92.56 179 LEU A CA 1
ATOM 1416 C C . LEU A 1 179 ? -0.966 -0.441 -10.452 1.00 92.56 179 LEU A C 1
ATOM 1418 O O . LEU A 1 179 ? 0.015 -0.606 -11.168 1.00 92.56 179 LEU A O 1
ATOM 1422 N N . ARG A 1 180 ? -2.198 -0.787 -10.846 1.00 93.12 180 ARG A N 1
ATOM 1423 C CA . ARG A 1 180 ? -2.464 -1.350 -12.178 1.00 93.12 180 ARG A CA 1
ATOM 1424 C C . ARG A 1 180 ? -2.005 -0.418 -13.293 1.00 93.12 180 ARG A C 1
ATOM 1426 O O . ARG A 1 180 ? -1.327 -0.869 -14.209 1.00 93.12 180 ARG A O 1
ATOM 1433 N N . ARG A 1 181 ? -2.315 0.877 -13.191 1.00 90.44 181 ARG A N 1
ATOM 1434 C CA 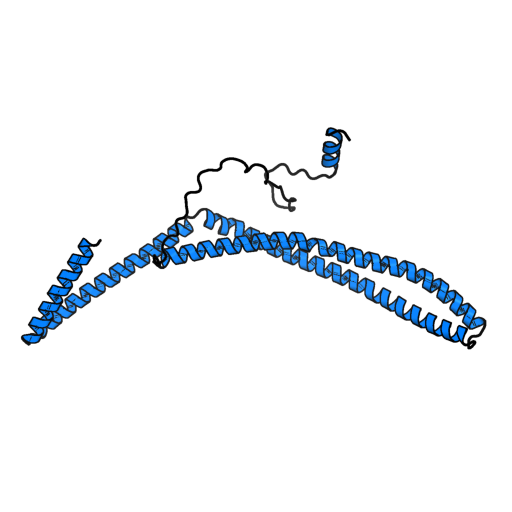. ARG A 1 181 ? -1.909 1.868 -14.196 1.00 90.44 181 ARG A CA 1
ATOM 1435 C C . ARG A 1 181 ? -0.391 2.021 -14.275 1.00 90.44 181 ARG A C 1
ATOM 1437 O O . ARG A 1 181 ? 0.155 2.108 -15.369 1.00 90.44 181 ARG A O 1
ATOM 1444 N N . VAL A 1 182 ? 0.287 2.000 -13.128 1.00 94.12 182 VAL A N 1
ATOM 1445 C CA . VAL A 1 182 ? 1.755 2.022 -13.064 1.00 94.12 182 VAL A CA 1
ATOM 1446 C C . VAL A 1 182 ? 2.357 0.750 -13.669 1.00 94.12 182 VAL A C 1
ATOM 1448 O O . VAL A 1 182 ? 3.321 0.843 -14.418 1.00 94.12 182 VAL A O 1
ATOM 1451 N N . ILE A 1 183 ? 1.790 -0.428 -13.398 1.00 92.69 183 ILE A N 1
ATOM 1452 C CA . ILE A 1 183 ? 2.260 -1.697 -13.979 1.00 92.69 183 ILE A CA 1
ATOM 1453 C C . ILE A 1 183 ? 2.138 -1.669 -15.503 1.00 92.69 183 ILE A C 1
ATOM 1455 O O . ILE A 1 183 ? 3.096 -2.015 -16.186 1.00 92.69 183 ILE A O 1
ATOM 1459 N N . THR A 1 184 ? 1.001 -1.215 -16.037 1.00 92.81 184 THR A N 1
ATOM 1460 C CA . THR A 1 184 ? 0.813 -1.073 -17.488 1.00 92.81 184 THR A CA 1
ATOM 1461 C C . THR A 1 184 ? 1.833 -0.116 -18.097 1.00 92.81 184 THR A C 1
ATOM 1463 O O . THR A 1 184 ? 2.398 -0.416 -19.143 1.00 92.81 184 THR A O 1
ATOM 1466 N N . LEU A 1 185 ? 2.128 0.998 -17.423 1.00 91.50 185 LEU A N 1
ATOM 1467 C CA . LEU A 1 185 ? 3.158 1.930 -17.872 1.00 91.50 185 LEU A CA 1
ATOM 1468 C C . LEU A 1 185 ? 4.549 1.278 -17.913 1.00 91.50 185 LEU A C 1
ATOM 1470 O O . LEU A 1 185 ? 5.294 1.460 -18.869 1.00 91.50 185 LEU A O 1
ATOM 1474 N N . VAL A 1 186 ? 4.908 0.513 -16.880 1.00 91.56 186 VAL A N 1
ATOM 1475 C CA . VAL A 1 186 ? 6.198 -0.190 -16.824 1.00 91.56 186 VAL A CA 1
ATOM 1476 C C . VAL A 1 186 ? 6.305 -1.232 -17.937 1.00 91.56 186 VAL A C 1
ATOM 1478 O O . VAL A 1 186 ? 7.350 -1.305 -18.577 1.00 91.56 186 VAL A O 1
ATOM 1481 N N . GLN A 1 187 ? 5.233 -1.986 -18.202 1.00 90.19 187 GLN A N 1
ATOM 1482 C CA . GLN A 1 187 ? 5.171 -2.941 -19.316 1.00 90.19 187 GLN A CA 1
ATOM 1483 C C . GLN A 1 187 ? 5.382 -2.246 -20.660 1.00 90.19 187 GLN A C 1
ATOM 1485 O O . GLN A 1 187 ? 6.153 -2.713 -21.487 1.00 90.19 187 GLN A O 1
ATOM 1490 N N . GLU A 1 188 ? 4.759 -1.087 -20.855 1.00 88.12 188 GLU A N 1
ATOM 1491 C CA . GLU A 1 188 ? 4.942 -0.314 -22.075 1.00 88.12 188 GLU A CA 1
ATOM 1492 C C . GLU A 1 188 ? 6.387 0.179 -22.236 1.00 88.12 188 GLU A C 1
ATOM 1494 O O . GLU A 1 188 ? 6.957 0.088 -23.322 1.00 88.12 188 GLU A O 1
ATOM 1499 N N . VAL A 1 189 ? 7.023 0.667 -21.167 1.00 87.69 189 VAL A N 1
ATOM 1500 C CA . VAL A 1 189 ? 8.444 1.052 -21.210 1.00 87.69 189 VAL A CA 1
ATOM 1501 C C . VAL A 1 189 ? 9.333 -0.159 -21.523 1.00 87.69 189 VAL A C 1
ATOM 1503 O O . VAL A 1 189 ? 10.263 -0.043 -22.321 1.00 87.69 189 VAL A O 1
ATOM 1506 N N . GLU A 1 190 ? 9.046 -1.323 -20.937 1.00 87.81 190 GLU A N 1
ATOM 1507 C CA . GLU A 1 190 ? 9.765 -2.573 -21.201 1.00 87.81 190 GLU A CA 1
ATOM 1508 C C . GLU A 1 190 ? 9.649 -3.000 -22.671 1.00 87.81 190 GLU A C 1
ATOM 1510 O O . GLU A 1 190 ? 10.675 -3.218 -23.319 1.00 87.81 190 GLU A O 1
ATOM 1515 N N . ASP A 1 191 ? 8.434 -3.042 -23.222 1.00 86.88 191 ASP A N 1
ATOM 1516 C CA . ASP A 1 191 ? 8.176 -3.429 -24.613 1.00 86.88 191 ASP A CA 1
ATOM 1517 C C . ASP A 1 191 ? 8.933 -2.528 -25.601 1.00 86.88 191 ASP A C 1
ATOM 1519 O O . ASP A 1 191 ? 9.541 -3.005 -26.565 1.00 86.88 191 ASP A O 1
ATOM 1523 N N . ASN A 1 192 ? 8.968 -1.222 -25.329 1.00 84.50 192 ASN A N 1
ATOM 1524 C CA . ASN A 1 192 ? 9.685 -0.258 -26.158 1.00 84.50 192 ASN A CA 1
ATOM 1525 C C . ASN A 1 192 ? 11.213 -0.422 -26.072 1.00 84.50 192 ASN A C 1
ATOM 1527 O O . ASN A 1 192 ? 11.903 -0.352 -27.094 1.00 84.50 192 ASN A O 1
ATOM 1531 N N . LEU A 1 193 ? 11.761 -0.706 -24.885 1.00 84.25 193 LEU A N 1
ATOM 1532 C CA . LEU A 1 193 ? 13.190 -0.999 -24.723 1.00 84.25 193 LEU A CA 1
ATOM 1533 C C . LEU A 1 193 ? 13.585 -2.322 -25.393 1.00 84.25 193 LEU A C 1
ATOM 1535 O O . LEU A 1 193 ? 14.634 -2.395 -26.037 1.00 84.25 193 LEU A O 1
ATOM 1539 N N . VAL A 1 194 ? 12.743 -3.355 -25.306 1.00 86.19 194 VAL A N 1
ATOM 1540 C CA . VAL A 1 194 ? 12.939 -4.617 -26.036 1.00 86.19 194 VAL A CA 1
ATOM 1541 C C . VAL A 1 194 ? 12.915 -4.369 -27.545 1.00 86.19 194 VAL A C 1
ATOM 1543 O O . VAL A 1 194 ? 13.764 -4.902 -28.265 1.00 86.19 194 VAL A O 1
ATOM 1546 N N . GLY A 1 195 ? 12.000 -3.525 -28.029 1.00 81.31 195 GLY A N 1
ATOM 1547 C CA . GLY A 1 195 ? 11.950 -3.085 -29.424 1.00 81.31 195 GLY A CA 1
ATOM 1548 C C . GLY A 1 195 ? 13.259 -2.439 -29.887 1.00 81.31 195 GLY A C 1
ATOM 1549 O O . GLY A 1 195 ? 13.807 -2.832 -30.919 1.00 81.31 195 GLY A O 1
ATOM 1550 N N . LEU A 1 196 ? 13.817 -1.522 -29.091 1.00 80.12 196 LEU A N 1
ATOM 1551 C CA . LEU A 1 196 ? 15.106 -0.882 -29.375 1.00 80.12 196 LEU A CA 1
ATOM 1552 C C . LEU A 1 196 ? 16.259 -1.897 -29.443 1.00 80.12 196 LEU A C 1
ATOM 1554 O O . LEU A 1 196 ? 17.086 -1.836 -30.355 1.00 80.12 196 LEU A O 1
ATOM 1558 N N . VAL A 1 197 ? 16.310 -2.853 -28.510 1.00 80.31 197 VAL A N 1
ATOM 1559 C CA . VAL A 1 197 ? 17.340 -3.905 -28.501 1.00 80.31 197 VAL A CA 1
ATOM 1560 C C . VAL A 1 197 ? 17.220 -4.810 -29.728 1.00 80.31 197 VAL A C 1
ATOM 1562 O O . VAL A 1 197 ? 18.240 -5.165 -30.316 1.00 80.31 197 VAL A O 1
ATOM 1565 N N . ARG A 1 198 ? 15.999 -5.145 -30.167 1.00 80.38 198 ARG A N 1
ATOM 1566 C CA . ARG A 1 198 ? 15.767 -5.927 -31.396 1.00 80.38 198 ARG A CA 1
ATOM 1567 C C . ARG A 1 198 ? 16.246 -5.183 -32.645 1.00 80.38 198 ARG A C 1
ATOM 1569 O O . ARG A 1 198 ? 16.975 -5.764 -33.443 1.00 80.38 198 ARG A O 1
ATOM 1576 N N . LEU A 1 199 ? 15.900 -3.899 -32.774 1.00 71.50 199 LEU A N 1
ATOM 1577 C CA . LEU A 1 199 ? 16.322 -3.044 -33.893 1.00 71.50 199 LEU A CA 1
ATOM 1578 C C . LEU A 1 199 ? 17.847 -2.867 -33.944 1.00 71.50 199 LEU A C 1
ATOM 1580 O O . LEU A 1 199 ? 18.448 -2.931 -35.014 1.00 71.50 199 LEU A O 1
ATOM 1584 N N . SER A 1 200 ? 18.485 -2.701 -32.785 1.00 67.94 200 SER A N 1
ATOM 1585 C CA . SER A 1 200 ? 19.934 -2.520 -32.694 1.00 67.94 200 SER A CA 1
ATOM 1586 C C . SER A 1 200 ? 20.736 -3.821 -32.786 1.00 67.94 200 SER A C 1
ATOM 1588 O O . SER A 1 200 ? 21.912 -3.776 -33.149 1.00 67.94 200 SER A O 1
ATOM 1590 N N . GLY A 1 201 ? 20.162 -4.956 -32.389 1.00 65.94 201 GLY A N 1
ATOM 1591 C CA . GLY A 1 201 ? 20.861 -6.238 -32.297 1.00 65.94 201 GLY A CA 1
ATOM 1592 C C . GLY A 1 201 ? 21.007 -6.970 -33.628 1.00 65.94 201 GLY A C 1
ATOM 1593 O O . GLY A 1 201 ? 21.691 -7.989 -33.671 1.00 65.94 201 GLY A O 1
ATOM 1594 N N . GLY A 1 202 ? 20.358 -6.494 -34.700 1.00 56.19 202 GLY A N 1
ATOM 1595 C CA . GLY A 1 202 ? 20.370 -7.166 -36.004 1.00 56.19 202 GLY A CA 1
ATOM 1596 C C . GLY A 1 202 ? 19.814 -8.593 -35.958 1.00 56.19 202 GLY A C 1
ATOM 1597 O O . GLY A 1 202 ? 20.116 -9.397 -36.837 1.00 56.19 202 GLY A O 1
ATOM 1598 N N . ILE A 1 203 ? 19.028 -8.925 -34.927 1.00 51.34 203 ILE A N 1
ATOM 1599 C CA . ILE A 1 203 ? 18.363 -10.221 -34.787 1.00 51.34 203 ILE A CA 1
ATOM 1600 C C . ILE A 1 203 ? 17.102 -10.173 -35.659 1.00 51.34 203 ILE A C 1
ATOM 1602 O O . ILE A 1 203 ? 15.979 -10.156 -35.167 1.00 51.34 203 ILE A O 1
ATOM 1606 N N . ASP A 1 204 ? 17.294 -10.121 -36.976 1.00 46.50 204 ASP A N 1
ATOM 1607 C CA . ASP A 1 204 ? 16.255 -10.375 -37.981 1.00 46.50 204 ASP A CA 1
ATOM 1608 C C . ASP A 1 204 ? 16.044 -11.895 -38.144 1.00 46.50 204 ASP A C 1
ATOM 1610 O O . ASP A 1 204 ? 15.976 -12.415 -39.255 1.00 46.50 204 ASP A O 1
ATOM 1614 N N . ASP A 1 205 ? 15.977 -12.631 -37.033 1.00 42.28 205 ASP A N 1
ATOM 1615 C CA . ASP A 1 205 ? 15.786 -14.085 -37.028 1.00 42.28 205 ASP A CA 1
ATOM 1616 C C . ASP A 1 205 ? 14.566 -14.461 -36.176 1.00 42.28 205 ASP A C 1
ATOM 1618 O O . ASP A 1 205 ? 14.616 -15.289 -35.274 1.00 42.28 205 ASP A O 1
ATOM 1622 N N . GLU A 1 206 ? 13.430 -13.825 -36.469 1.00 38.41 206 GLU A N 1
ATOM 1623 C CA . GLU A 1 206 ? 12.119 -14.433 -36.246 1.00 38.41 206 GLU A CA 1
ATOM 1624 C C . GLU A 1 206 ? 11.241 -14.204 -37.485 1.00 38.41 206 GLU A C 1
ATOM 1626 O O . GLU A 1 206 ? 11.133 -13.073 -37.979 1.00 38.41 206 GLU A O 1
ATOM 1631 N N . PRO A 1 207 ? 10.585 -15.250 -38.024 1.00 40.00 207 PRO A N 1
ATOM 1632 C CA . PRO A 1 207 ? 9.629 -15.072 -39.098 1.00 40.00 207 PRO A CA 1
ATOM 1633 C C . PRO A 1 207 ? 8.479 -14.222 -38.562 1.00 40.00 207 PRO A C 1
ATOM 1635 O O . PRO A 1 207 ? 7.808 -14.600 -37.603 1.00 40.00 207 PRO A O 1
ATOM 1638 N N . LYS A 1 208 ? 8.252 -13.069 -39.199 1.00 42.81 208 LYS A N 1
ATOM 1639 C CA . LYS A 1 208 ? 7.078 -12.223 -38.978 1.00 42.81 208 LYS A CA 1
ATOM 1640 C C . LYS A 1 208 ? 5.825 -13.094 -39.064 1.00 42.81 208 LYS A C 1
ATOM 1642 O O . LYS A 1 208 ? 5.387 -13.438 -40.161 1.00 42.81 208 LYS A O 1
ATOM 1647 N N . ALA A 1 209 ? 5.248 -13.446 -37.917 1.00 36.69 209 ALA A N 1
ATOM 1648 C CA . ALA A 1 209 ? 3.880 -13.921 -37.873 1.00 36.69 209 ALA A CA 1
ATOM 1649 C C . ALA A 1 209 ? 3.012 -12.800 -38.452 1.00 36.69 209 ALA A C 1
ATOM 1651 O O . ALA A 1 209 ? 3.088 -11.653 -38.012 1.00 36.69 209 ALA A O 1
ATOM 1652 N N . GLU A 1 210 ? 2.261 -13.126 -39.499 1.00 37.12 210 GLU A N 1
ATOM 1653 C CA . GLU A 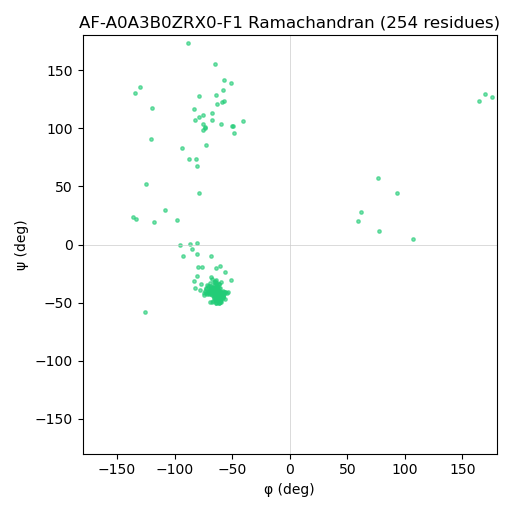1 210 ? 1.354 -12.228 -40.200 1.00 37.12 210 GLU A CA 1
ATOM 1654 C C . GLU A 1 210 ? 0.441 -11.495 -39.208 1.00 37.12 210 GLU A C 1
ATOM 1656 O O . GLU A 1 210 ? -0.564 -12.032 -38.736 1.00 37.12 210 GLU A O 1
ATOM 1661 N N . VAL A 1 211 ? 0.756 -10.235 -38.913 1.00 38.19 211 VAL A N 1
ATOM 1662 C CA . VAL A 1 211 ? -0.223 -9.323 -38.329 1.00 38.19 211 VAL A CA 1
ATOM 1663 C C . VAL A 1 211 ? -1.154 -8.938 -39.470 1.00 38.19 211 VAL A C 1
ATOM 1665 O O . VAL A 1 211 ? -0.823 -8.110 -40.321 1.00 38.19 211 VAL A O 1
ATOM 1668 N N . LYS A 1 212 ? -2.304 -9.614 -39.534 1.00 32.06 212 LYS A N 1
ATOM 1669 C CA . LYS A 1 212 ? -3.399 -9.253 -40.437 1.00 32.06 212 LYS A CA 1
ATOM 1670 C C . LYS A 1 212 ? -3.727 -7.762 -40.268 1.00 32.06 212 LYS A C 1
ATOM 1672 O O . LYS A 1 212 ? -3.786 -7.294 -39.129 1.00 32.06 212 LYS A O 1
ATOM 1677 N N . PRO A 1 213 ? -3.992 -7.020 -41.356 1.00 36.28 213 PRO A N 1
ATOM 1678 C CA . PRO A 1 213 ? -4.439 -5.644 -41.239 1.00 36.28 213 PRO A CA 1
ATOM 1679 C C . PRO A 1 213 ? -5.836 -5.654 -40.619 1.00 36.28 213 PRO A C 1
ATOM 1681 O O . PRO A 1 213 ? -6.785 -6.153 -41.224 1.00 36.28 213 PRO A O 1
ATOM 1684 N N . VAL A 1 214 ? -5.967 -5.127 -39.402 1.00 36.44 214 VAL A N 1
ATOM 1685 C CA . VAL A 1 214 ? -7.281 -4.819 -38.837 1.00 36.44 214 VAL A CA 1
ATOM 1686 C C . VAL A 1 214 ? -7.782 -3.577 -39.563 1.00 36.44 214 VAL A C 1
ATOM 1688 O O . VAL A 1 214 ? -7.344 -2.453 -39.314 1.00 36.44 214 VAL A O 1
ATOM 1691 N N . GLU A 1 215 ? -8.657 -3.809 -40.537 1.00 37.28 215 GLU A N 1
ATOM 1692 C CA . GLU A 1 215 ? -9.443 -2.769 -41.180 1.00 37.28 215 GLU A CA 1
ATOM 1693 C C . GLU A 1 215 ? -10.272 -2.003 -40.142 1.00 37.28 215 GLU A C 1
ATOM 1695 O O . GLU A 1 215 ? -10.819 -2.553 -39.188 1.00 37.28 215 GLU A O 1
ATOM 1700 N N . LYS A 1 216 ? -10.342 -0.694 -40.374 1.00 46.81 216 LYS A N 1
ATOM 1701 C CA . LYS A 1 216 ? -11.091 0.322 -39.638 1.00 46.81 216 LYS A CA 1
ATOM 1702 C C . LYS A 1 216 ? -12.491 -0.149 -39.213 1.00 46.81 216 LYS A C 1
ATOM 1704 O O . LYS A 1 216 ? -13.421 -0.094 -40.011 1.00 46.81 216 LYS A O 1
ATOM 1709 N N . ALA A 1 217 ? -12.669 -0.423 -37.925 1.00 33.47 217 ALA A N 1
ATOM 1710 C CA . ALA A 1 217 ? -13.946 -0.224 -37.247 1.00 33.47 217 ALA A CA 1
ATOM 1711 C C . ALA A 1 217 ? -13.929 1.171 -36.602 1.00 33.47 217 ALA A C 1
ATOM 1713 O O . ALA A 1 217 ? -13.586 1.354 -35.437 1.00 33.47 217 ALA A O 1
ATOM 1714 N N . ARG A 1 218 ? -14.242 2.186 -37.414 1.00 44.03 218 ARG A N 1
ATOM 1715 C CA . ARG A 1 218 ? -14.806 3.437 -36.905 1.00 44.03 218 ARG A CA 1
ATOM 1716 C C . ARG A 1 218 ? -16.251 3.125 -36.538 1.00 44.03 218 ARG A C 1
ATOM 1718 O O . ARG A 1 218 ? -17.049 3.012 -37.452 1.00 44.03 218 ARG A O 1
ATOM 1725 N N . GLU A 1 219 ? -16.529 2.937 -35.254 1.00 41.00 219 GLU A N 1
ATOM 1726 C CA . GLU A 1 219 ? -17.812 3.165 -34.565 1.00 41.00 219 GLU A CA 1
ATOM 1727 C C . GLU A 1 219 ? -17.693 2.552 -33.156 1.00 41.00 219 GLU A C 1
ATOM 1729 O O . GLU A 1 219 ? -17.279 1.404 -33.019 1.00 41.00 219 GLU A O 1
ATOM 1734 N N . ASN A 1 220 ? -18.041 3.332 -32.123 1.00 36.59 220 ASN A N 1
ATOM 1735 C CA . ASN A 1 220 ? -18.038 3.007 -30.679 1.00 36.59 220 ASN A CA 1
ATOM 1736 C C . ASN A 1 220 ? -16.777 3.352 -29.855 1.00 36.59 220 ASN A C 1
ATOM 1738 O O . ASN A 1 220 ? -16.368 2.579 -28.993 1.00 36.59 220 ASN A O 1
ATOM 1742 N N . GLN A 1 221 ? -16.207 4.549 -30.036 1.00 36.16 221 GLN A N 1
ATOM 1743 C CA . GLN A 1 221 ? -15.276 5.159 -29.063 1.00 36.16 221 GLN A CA 1
ATOM 1744 C C . GLN A 1 221 ? -15.891 6.349 -28.300 1.00 36.16 221 GLN A C 1
ATOM 1746 O O . GLN A 1 221 ? -15.168 7.248 -27.891 1.00 36.16 221 GLN A O 1
ATOM 1751 N N . ASP A 1 222 ? -17.211 6.356 -28.083 1.00 40.56 222 ASP A N 1
ATOM 1752 C CA . ASP A 1 222 ? -17.903 7.488 -27.434 1.00 40.56 222 ASP A CA 1
ATOM 1753 C C . ASP A 1 222 ? -18.589 7.139 -26.097 1.00 40.56 222 ASP A C 1
ATOM 1755 O O . ASP A 1 222 ? -19.468 7.856 -25.643 1.00 40.56 222 ASP A O 1
ATOM 1759 N N . MET A 1 223 ? -18.218 6.031 -25.435 1.00 42.25 223 MET A N 1
ATOM 1760 C CA . MET A 1 223 ? -18.831 5.641 -24.144 1.00 42.25 223 MET A CA 1
ATOM 1761 C C . MET A 1 223 ? -17.843 5.228 -23.038 1.00 42.25 223 MET A C 1
ATOM 1763 O O . MET A 1 223 ? -18.225 4.524 -22.108 1.00 42.25 223 MET A O 1
ATOM 1767 N N . MET A 1 224 ? -16.573 5.646 -23.099 1.00 41.69 224 MET A N 1
ATOM 1768 C CA . MET A 1 224 ? -15.601 5.319 -22.035 1.00 41.69 224 MET A CA 1
ATOM 1769 C C . MET A 1 224 ? -14.697 6.478 -21.598 1.00 41.69 224 MET A C 1
ATOM 1771 O O . MET A 1 224 ? -13.644 6.255 -21.004 1.00 41.69 224 MET A O 1
ATOM 1775 N N . GLN A 1 225 ? -15.131 7.723 -21.809 1.00 41.31 225 GLN A N 1
ATOM 1776 C CA . GLN A 1 225 ? -14.613 8.863 -21.047 1.00 41.31 225 GLN A CA 1
ATOM 1777 C C . GLN A 1 225 ? -15.338 8.933 -19.697 1.00 41.31 225 GLN A C 1
ATOM 1779 O O . GLN A 1 225 ? -16.212 9.763 -19.471 1.00 41.31 225 GLN A O 1
ATOM 1784 N N . GLY A 1 226 ? -14.991 8.017 -18.794 1.00 38.28 226 GLY A N 1
ATOM 1785 C CA . GLY A 1 226 ? -15.280 8.198 -17.378 1.00 38.28 226 GLY A CA 1
ATOM 1786 C C . GLY A 1 226 ? -14.294 9.216 -16.820 1.00 38.28 226 GLY A C 1
ATOM 1787 O O . GLY A 1 226 ? -13.124 8.892 -16.620 1.00 38.28 226 GLY A O 1
ATOM 1788 N N . VAL A 1 227 ? -14.747 10.450 -16.607 1.00 41.97 227 VAL A N 1
ATOM 1789 C CA . VAL A 1 227 ? -14.039 11.434 -15.782 1.00 41.97 227 VAL A CA 1
ATOM 1790 C C . VAL A 1 227 ? -13.914 10.855 -14.371 1.00 41.97 227 VAL A C 1
ATOM 1792 O O . VAL A 1 227 ? -14.891 10.757 -13.634 1.00 41.97 227 VAL A O 1
ATOM 1795 N N . GLY A 1 228 ? -12.715 10.383 -14.024 1.00 51.62 228 GLY A N 1
ATOM 1796 C CA . GLY A 1 228 ? -12.391 9.993 -12.654 1.00 51.62 228 GLY A CA 1
ATOM 1797 C C . GLY A 1 228 ? -12.434 11.212 -11.723 1.00 51.62 228 GLY A C 1
ATOM 1798 O O . GLY A 1 228 ? -12.269 12.338 -12.201 1.00 51.62 228 GLY A O 1
ATOM 1799 N N . PRO A 1 229 ? -12.655 11.018 -10.411 1.00 44.78 229 PRO A N 1
ATOM 1800 C CA . PRO A 1 229 ? -12.749 12.126 -9.468 1.00 44.78 229 PRO A CA 1
ATOM 1801 C C . PRO A 1 229 ? -11.472 12.975 -9.499 1.00 44.78 229 PRO A C 1
ATOM 1803 O O . PRO A 1 229 ? -10.355 12.451 -9.490 1.00 44.78 229 PRO A O 1
ATOM 1806 N N . ALA A 1 230 ? -11.654 14.293 -9.573 1.00 53.59 230 ALA A N 1
ATOM 1807 C CA . ALA A 1 230 ? -10.564 15.251 -9.672 1.00 53.59 230 ALA A CA 1
ATOM 1808 C C . ALA A 1 230 ? -9.693 15.220 -8.408 1.00 53.59 230 ALA A C 1
ATOM 1810 O O . ALA A 1 230 ? -10.183 15.333 -7.284 1.00 53.59 230 ALA A O 1
ATOM 1811 N N . VAL A 1 231 ? -8.381 15.093 -8.606 1.00 50.00 231 VAL A N 1
ATOM 1812 C CA . VAL A 1 231 ? -7.387 15.247 -7.541 1.00 50.00 231 VAL A CA 1
ATOM 1813 C C . VAL A 1 231 ? -7.180 16.751 -7.306 1.00 50.00 231 VAL A C 1
ATOM 1815 O O . VAL A 1 231 ? -6.904 17.469 -8.272 1.00 50.00 231 VAL A O 1
ATOM 1818 N N . PRO A 1 232 ? -7.288 17.263 -6.066 1.00 38.47 232 PRO A N 1
ATOM 1819 C CA . PRO A 1 232 ? -7.020 18.670 -5.783 1.00 38.47 232 PRO A CA 1
ATOM 1820 C C . PRO A 1 232 ? -5.595 19.057 -6.209 1.00 38.47 232 PRO A C 1
ATOM 1822 O O . PRO A 1 232 ? -4.626 18.452 -5.757 1.00 38.47 232 PRO A O 1
ATOM 1825 N N . GLY A 1 233 ? -5.469 20.072 -7.072 1.00 48.09 233 GLY A N 1
ATOM 1826 C CA . GLY A 1 233 ? -4.177 20.610 -7.525 1.00 48.09 233 GLY A CA 1
ATOM 1827 C C . GLY A 1 233 ? -3.766 20.272 -8.963 1.00 48.09 233 GLY A C 1
ATOM 1828 O O . GLY A 1 233 ? -2.674 20.662 -9.368 1.00 48.09 233 GLY A O 1
ATOM 1829 N N . VAL A 1 234 ? -4.617 19.603 -9.749 1.00 48.16 234 VAL A N 1
ATOM 1830 C CA . VAL A 1 234 ? -4.394 19.380 -11.188 1.00 48.16 234 VAL A CA 1
ATOM 1831 C C . VAL A 1 234 ? -5.539 20.024 -11.972 1.00 48.16 234 VAL A C 1
ATOM 1833 O O . VAL A 1 234 ? -6.695 19.650 -11.794 1.00 48.16 234 VAL A O 1
ATOM 1836 N N . GLU A 1 235 ? -5.240 21.013 -12.818 1.00 42.06 235 GLU A N 1
ATOM 1837 C CA . GLU A 1 235 ? -6.246 21.644 -13.681 1.00 42.06 235 GLU A CA 1
ATOM 1838 C C . GLU A 1 235 ? -6.731 20.644 -14.741 1.00 42.06 235 GLU A C 1
ATOM 1840 O O . GLU A 1 235 ? -6.022 20.322 -15.696 1.00 42.06 235 GLU A O 1
ATOM 1845 N N . ALA A 1 236 ? -7.957 20.145 -14.575 1.00 43.53 236 ALA A N 1
ATOM 1846 C CA . ALA A 1 236 ? -8.660 19.397 -15.604 1.00 43.53 236 ALA A CA 1
ATOM 1847 C C . ALA A 1 236 ? -9.333 20.381 -16.573 1.00 43.53 236 ALA A C 1
ATOM 1849 O O . ALA A 1 236 ? -10.230 21.138 -16.203 1.00 43.53 236 ALA A O 1
ATOM 1850 N N . SER A 1 237 ? -8.905 20.365 -17.835 1.00 46.31 237 SER A N 1
ATOM 1851 C CA . SER A 1 237 ? -9.637 20.999 -18.935 1.00 46.31 237 SER A CA 1
ATOM 1852 C C . SER A 1 237 ? -10.875 20.158 -19.250 1.00 46.31 237 SER A C 1
ATOM 1854 O O . SER A 1 237 ? -10.833 19.264 -20.089 1.00 46.31 237 SER A O 1
ATOM 1856 N N . GLY A 1 238 ? -11.958 20.399 -18.519 1.00 39.91 238 GLY A N 1
ATOM 1857 C CA . GLY A 1 238 ? -13.234 19.712 -18.683 1.00 39.91 238 GLY A CA 1
ATOM 1858 C C . GLY A 1 238 ? -14.114 19.955 -17.467 1.00 39.91 238 GLY A C 1
ATOM 1859 O O . GLY A 1 238 ? -13.688 19.721 -16.339 1.00 39.91 238 GLY A O 1
ATOM 1860 N N . GLU A 1 239 ? -15.305 20.485 -17.719 1.00 46.56 239 GLU A N 1
ATOM 1861 C CA . GLU A 1 239 ? -16.303 20.960 -16.760 1.00 46.56 239 GLU A CA 1
ATOM 1862 C C . GLU A 1 239 ? -16.539 19.925 -15.646 1.00 46.56 239 GLU A C 1
ATOM 1864 O O . GLU A 1 239 ? -17.241 18.930 -15.809 1.00 46.56 239 GLU A O 1
ATOM 1869 N N . SER A 1 240 ? -15.846 20.115 -14.523 1.00 42.56 240 SER A N 1
ATOM 1870 C CA . SER A 1 240 ? -15.920 19.232 -13.364 1.00 42.56 240 SER A CA 1
ATOM 1871 C C . SER A 1 240 ? -17.145 19.611 -12.544 1.00 42.56 240 SER A C 1
ATOM 1873 O O . SER A 1 240 ? -17.155 20.642 -11.874 1.00 42.56 240 SER A O 1
ATOM 1875 N N . VAL A 1 241 ? -18.174 18.772 -12.604 1.00 42.25 241 VAL A N 1
ATOM 1876 C CA . VAL A 1 241 ? -19.356 18.874 -11.747 1.00 42.25 241 VAL A CA 1
ATOM 1877 C C . VAL A 1 241 ? -19.007 18.294 -10.379 1.00 42.25 241 VAL A C 1
ATOM 1879 O O . VAL A 1 241 ? -18.804 17.088 -10.235 1.00 42.25 241 VAL A O 1
ATOM 1882 N N . SER A 1 242 ? -18.897 19.152 -9.367 1.00 45.81 242 SER A N 1
ATOM 1883 C CA . SER A 1 242 ? -18.643 18.748 -7.983 1.00 45.81 242 SER A CA 1
ATOM 1884 C C . SER A 1 242 ? -19.781 19.219 -7.080 1.00 45.81 242 SER A C 1
ATOM 1886 O O . SER A 1 242 ? -19.736 20.321 -6.535 1.00 45.81 242 SER A O 1
ATOM 1888 N N . GLY A 1 243 ? -20.794 18.375 -6.902 1.00 45.59 243 GLY A N 1
ATOM 1889 C CA . GLY A 1 243 ? -21.851 18.610 -5.924 1.00 45.59 243 GLY A CA 1
ATOM 1890 C C . GLY A 1 243 ? -22.940 17.547 -5.991 1.00 45.59 243 GLY A C 1
ATOM 1891 O O . GLY A 1 243 ? -23.505 17.305 -7.050 1.00 45.59 243 GLY A O 1
ATOM 1892 N N . GLN A 1 244 ? -23.245 16.930 -4.847 1.00 53.34 244 GLN A N 1
ATOM 1893 C CA . GLN A 1 244 ? -24.377 16.010 -4.664 1.00 53.34 244 GLN A CA 1
ATOM 1894 C C . GLN A 1 244 ? -25.723 16.671 -5.049 1.00 53.34 244 GLN A C 1
ATOM 1896 O O . GLN A 1 244 ? -26.659 15.977 -5.430 1.00 53.34 244 GLN A O 1
ATOM 1901 N N . ASP A 1 245 ? -25.780 18.006 -5.013 1.00 55.75 245 ASP A N 1
ATOM 1902 C CA . ASP A 1 245 ? -26.968 18.815 -5.295 1.00 55.75 245 ASP A CA 1
ATOM 1903 C C . ASP A 1 245 ? -27.390 18.786 -6.782 1.00 55.75 245 ASP A C 1
ATOM 1905 O O . ASP A 1 245 ? -28.581 18.779 -7.079 1.00 55.75 245 ASP A O 1
ATOM 1909 N N . GLU A 1 246 ? -26.453 18.679 -7.736 1.00 55.41 246 GLU A N 1
ATOM 1910 C CA . GLU A 1 246 ? -26.795 18.624 -9.175 1.00 55.41 246 GLU A CA 1
ATOM 1911 C C . GLU A 1 246 ? -27.266 17.230 -9.628 1.00 55.41 246 GLU A C 1
ATOM 1913 O O . GLU A 1 246 ? -27.949 17.087 -10.646 1.00 55.41 246 GLU A O 1
ATOM 1918 N N . VAL A 1 247 ? -26.956 16.189 -8.848 1.00 58.78 247 VAL A N 1
ATOM 1919 C CA . VAL A 1 247 ? -27.469 14.830 -9.079 1.00 58.78 247 VAL A CA 1
ATOM 1920 C C . VAL A 1 247 ? -28.955 14.753 -8.716 1.00 58.78 247 VAL A C 1
ATOM 1922 O O . VAL A 1 247 ? -29.727 14.133 -9.450 1.00 58.78 247 VAL A O 1
ATOM 1925 N N . ASP A 1 248 ? -29.374 15.435 -7.647 1.00 60.38 248 ASP A N 1
ATOM 1926 C CA . ASP A 1 248 ? -30.786 15.530 -7.253 1.00 60.38 248 ASP A CA 1
ATOM 1927 C C . ASP A 1 248 ? -31.603 16.371 -8.249 1.00 60.38 248 ASP A C 1
ATOM 1929 O O . ASP A 1 248 ? -32.733 16.002 -8.589 1.00 60.38 248 ASP A O 1
ATOM 1933 N N . ASP A 1 249 ? -31.017 17.425 -8.825 1.00 67.19 249 ASP A N 1
ATOM 1934 C CA . ASP A 1 249 ? -31.667 18.214 -9.879 1.00 67.19 249 ASP A CA 1
ATOM 1935 C C . ASP A 1 249 ? -31.874 17.398 -11.168 1.00 67.19 249 ASP A C 1
ATOM 1937 O O . ASP A 1 249 ? -32.949 17.455 -11.780 1.00 67.19 249 ASP A O 1
ATOM 1941 N N . LEU A 1 250 ? -30.909 16.558 -11.554 1.00 56.09 250 LEU A N 1
ATOM 1942 C CA . LEU A 1 250 ? -31.052 15.659 -12.703 1.00 56.09 250 LEU A CA 1
ATOM 1943 C C . LEU A 1 250 ? -32.117 14.578 -12.471 1.00 56.09 250 LEU A C 1
ATOM 1945 O O . LEU A 1 250 ? -32.888 14.283 -13.391 1.00 56.09 250 LEU A O 1
ATOM 1949 N N . LEU A 1 251 ? -32.226 14.042 -11.253 1.00 62.28 251 LEU A N 1
ATOM 1950 C CA . LEU A 1 251 ? -33.267 13.077 -10.881 1.00 62.28 251 LEU A CA 1
ATOM 1951 C C . LEU A 1 251 ? -34.664 13.715 -10.850 1.00 62.28 251 LEU A C 1
ATOM 1953 O O . LEU A 1 251 ? -35.622 13.100 -11.322 1.00 62.28 251 LEU A O 1
ATOM 1957 N N . SER A 1 252 ? -34.773 14.973 -10.409 1.00 66.38 252 SER A N 1
ATOM 1958 C CA . SER A 1 252 ? -36.033 15.728 -10.431 1.00 66.38 252 SER A CA 1
ATOM 1959 C C . SER A 1 252 ? -36.539 16.002 -11.859 1.00 66.38 252 SER A C 1
ATOM 1961 O O . SER A 1 252 ? -37.745 15.992 -12.116 1.00 66.38 252 SER A O 1
ATOM 1963 N N . SER A 1 253 ? -35.623 16.173 -12.821 1.00 53.88 253 SER A N 1
ATOM 1964 C CA . SER A 1 253 ? -35.953 16.446 -14.227 1.00 53.88 253 SER A CA 1
ATOM 1965 C C . SER A 1 253 ? -36.448 15.216 -15.009 1.00 53.88 253 SER A C 1
ATOM 1967 O O . SER A 1 253 ? -37.111 15.362 -16.037 1.00 53.88 253 SER A O 1
ATOM 1969 N N . LEU A 1 254 ? -36.165 14.007 -14.507 1.00 54.25 254 LEU A N 1
ATOM 1970 C CA . LEU A 1 254 ? -36.552 12.719 -15.101 1.00 54.25 254 LEU A CA 1
ATOM 1971 C C . LEU A 1 254 ? -37.856 12.136 -14.527 1.00 54.25 254 LEU A C 1
ATOM 1973 O O . LEU A 1 254 ? -38.326 11.110 -15.019 1.00 54.25 254 LEU A O 1
ATOM 1977 N N . GLY A 1 255 ? -38.491 12.825 -13.574 1.00 53.78 255 GLY A N 1
ATOM 1978 C CA . GLY A 1 255 ? -39.882 12.583 -13.189 1.00 53.78 255 GLY A CA 1
ATOM 1979 C C . GLY A 1 255 ? -40.117 11.350 -12.314 1.00 53.78 255 GLY A C 1
ATOM 1980 O O . GLY A 1 255 ? -40.951 10.511 -12.667 1.00 53.78 255 GLY A O 1
ATOM 1981 N N . PHE A 1 256 ? -39.448 11.287 -11.159 1.00 46.16 256 PHE A N 1
ATOM 1982 C CA . PHE A 1 256 ? -39.911 10.532 -9.988 1.00 46.16 256 PHE A CA 1
ATOM 1983 C C . PHE A 1 256 ? -40.193 11.473 -8.817 1.00 46.16 256 PHE A C 1
ATOM 1985 O O . PHE A 1 256 ? -39.407 12.425 -8.631 1.00 46.16 256 PHE A O 1
#

InterPro domains:
  IPR007439 Chemotaxis phosphatase, CheZ [PF04344] (45-256)
  IPR007439 Chemotaxis phosphatase, CheZ [PIRSF002884] (23-256)
  IPR050992 Bacterial chemotaxis CheZ family phosphatases [PTHR43693] (32-256)

Solvent-accessible surface area (backbone atoms only — not comparable to full-atom values): 14639 Å² total; per-residue (Å²): 111,68,70,59,57,49,54,53,50,53,52,52,53,52,50,54,52,51,34,52,53,28,55,76,70,67,38,60,77,59,27,52,54,44,50,51,50,53,49,51,53,50,50,51,51,52,52,51,51,52,51,48,52,53,47,44,36,50,53,40,49,51,55,50,70,68,31,69,65,51,48,46,40,67,75,44,50,50,58,49,42,51,52,54,51,52,50,40,50,51,52,50,52,54,23,51,50,48,33,50,53,26,49,66,58,30,51,60,48,54,49,53,52,51,54,54,50,51,54,51,49,56,52,49,50,34,48,76,70,67,71,54,55,74,67,59,48,56,50,51,56,50,52,49,56,51,47,57,54,48,49,54,57,46,49,53,52,37,50,50,26,54,50,47,34,56,64,35,49,63,55,56,61,59,41,52,53,51,50,51,54,42,50,52,51,50,50,52,54,48,55,52,52,52,49,50,50,45,63,45,62,70,64,85,80,66,85,79,73,82,77,72,84,80,72,85,77,87,78,86,90,83,84,76,87,74,82,68,86,82,59,93,92,61,90,67,95,60,94,78,86,84,58,78,66,60,56,53,54,56,50,55,74,70,70,114

Nearest PDB structures (foldseek):
  8i4v-assembly1_B  TM=3.445E-01  e=8.261E-01  Saccharomyces cerevisiae S288C
  8i21-assembly1_B  TM=3.490E-01  e=1.405E+00  Saccharomyces cerevisiae S288C
  8i21-assembly1_A  TM=3.344E-01  e=1.136E+00  Saccharomyces cerevisiae S288C
  5nnv-assembly4_D  TM=2.378E-01  e=2.039E+00  Bacillus subtilis subsp. subtilis str. 168
  3zx6-assembly1_B  TM=2.734E-01  e=4.772E+00  Archaeoglobus fulgidus DSM 4304

Organism: NCBI:txid652676

Foldseek 3Di:
DVVVVVVLVVVLVVLVVVLVVCVVVVNPVVNVVSVVVNVVSVVVVVVVVVVVLVVLLVVLVVVLVPPPVNVCLVVPVVVVLVVLVVVLVVLVVQLVVLLVVLCVQLVVLVVVLVVLVVVLVVLVVCVVVVVDDPVSVVVSVVSVVVSVVSVVVSVVSNVVSVVSNVVSCPSVVVSVVSVVSSVVSVVVVVVSVVVSCCSSVVCPPDPPDDPDDPPDPPDPPPPPPPPDDDDPPDDDPDDDDDDPVVVVVVVVVVPD

Radius of gyration: 40.97 Å; Cα contacts (8 Å, |Δi|>4): 92; chains: 1; bounding box: 100×45×110 Å